Protein AF-A0A928SZ50-F1 (afdb_monomer_lite)

pLDDT: mean 70.71, std 27.89, range [22.31, 97.75]

Sequence (274 aa):
MLYQTVAEHWPAFLERAEEHGGLPRFVVKEFEEYLRCGRLEHGCLHLVCRECGYSELVAFSCKQRGFCPSCLGRRMADTAVHLEQSVLPRVPIRHWICSLPWGLRALLGYDRKLCAEVVSAFMAEVDRSLRWRAKRQLGLASVADAHTGGVAAVQRTDSALRLNVHLRRPGADEERARRSGAIHEPGDGPAQRARHAGRALSFHLRRPHPCAALPLRRSSRRAHARQSARRAGEDLARQEAAGRVHAGRSRSCPGRPEDQRRDDRRCASNSTQR

Foldseek 3Di:
DVLVVLVVCVVVVQVVQVVVVGDDPVVVLVSVLLNQAFDPVNHWDWDADPPPRDIDTTGHGSCDDQDNCVNVVVVVVVVVCCCVPPNDDPADKDKDKAFDDPVVLVVLLPDVVVVVVVVVVVVVVVLVVLLVVQCVVVVDPDSVQWDWDWDKDWDQADPVSPGGTMIMIIIHSDTPRPDPDDDDDDDDDDDDDDPPPDPDPPPPPPDPDPVVPDPPDPDDDPPVVVVVVVVVVVVVVVVVVVVVVPPDDDDDDDDDDDDDDDDDDDDDDDDDDD

Radius of gyration: 32.4 Å; chains: 1; bounding box: 47×57×112 Å

Secondary structure (DSSP, 8-state):
-HHHHHHHHHHHHHHHHHTTT---HHHHHHHHHHHHTT-GGG-EEEEE-TTT--EEEEEPP---SSS-HHHHHHHHHHHHHHIIIIIS-SS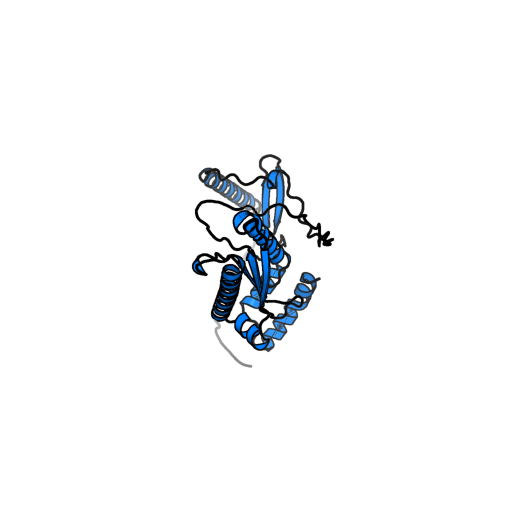-EEEEEEEPPHHHHHHHHH-HHHHHHHHHHHHHHHHHHHHHHHHHHHT-S-GGG-------EEEEE-TT--EEEEEEEEEE-S-----TT---PPP-------------------PPPGGGGS-------TTHHHHHHHHHHHHHHHHHHHHTTTS--PPP----------------------

Structure (mmCIF, N/CA/C/O backbone):
data_AF-A0A928SZ50-F1
#
_entry.id   AF-A0A928SZ50-F1
#
loop_
_atom_site.group_PDB
_atom_site.id
_atom_site.type_symbol
_atom_site.label_atom_id
_atom_site.label_alt_id
_atom_site.label_comp_id
_atom_site.label_asym_id
_atom_site.label_entity_id
_atom_site.label_seq_id
_atom_site.pdbx_PDB_ins_code
_atom_site.Cartn_x
_atom_site.Cartn_y
_atom_site.Cartn_z
_atom_site.occupancy
_atom_site.B_iso_or_equiv
_atom_site.auth_seq_id
_atom_site.auth_comp_id
_atom_site.auth_asym_id
_atom_site.auth_atom_id
_atom_site.pdbx_PDB_model_num
ATOM 1 N N . MET A 1 1 ? 20.054 -3.125 -6.418 1.00 81.50 1 MET A N 1
ATOM 2 C CA . MET A 1 1 ? 19.584 -4.523 -6.415 1.00 81.50 1 MET A CA 1
ATOM 3 C C . MET A 1 1 ? 18.223 -4.684 -7.091 1.00 81.50 1 MET A C 1
ATOM 5 O O . MET A 1 1 ? 18.249 -4.998 -8.264 1.00 81.50 1 MET A O 1
ATOM 9 N N . LEU A 1 2 ? 17.064 -4.387 -6.467 1.00 90.06 2 LEU A N 1
ATOM 10 C CA . LEU A 1 2 ? 15.742 -4.693 -7.072 1.00 90.06 2 LEU A CA 1
ATOM 11 C C . LEU A 1 2 ? 15.550 -4.147 -8.499 1.00 90.06 2 LEU A C 1
ATOM 13 O O . LEU A 1 2 ? 15.139 -4.893 -9.377 1.00 90.06 2 LEU A O 1
ATOM 17 N N . TYR A 1 3 ? 15.887 -2.875 -8.744 1.00 93.69 3 TYR A N 1
ATOM 18 C CA . TYR A 1 3 ? 15.737 -2.279 -10.078 1.00 93.69 3 TYR A CA 1
ATOM 19 C C . TYR A 1 3 ? 16.561 -3.020 -11.133 1.00 93.69 3 TYR A C 1
ATOM 21 O O . TYR A 1 3 ? 16.037 -3.330 -12.191 1.00 93.69 3 TYR A O 1
ATOM 29 N N . GLN A 1 4 ? 17.826 -3.325 -10.827 1.00 95.44 4 GLN A N 1
ATOM 30 C CA . GLN A 1 4 ? 18.732 -4.019 -11.747 1.00 95.44 4 GLN A CA 1
ATOM 31 C C . GLN A 1 4 ? 18.199 -5.414 -12.071 1.00 95.44 4 GLN A C 1
ATOM 33 O O . GLN A 1 4 ? 18.049 -5.739 -13.239 1.00 95.44 4 GLN A O 1
ATOM 38 N N . THR A 1 5 ? 17.802 -6.176 -11.047 1.00 95.25 5 THR A N 1
ATOM 39 C CA . THR A 1 5 ? 17.213 -7.512 -11.213 1.00 95.25 5 THR A CA 1
ATOM 40 C C . THR A 1 5 ? 15.970 -7.482 -12.100 1.00 95.25 5 THR A C 1
ATOM 42 O O . THR A 1 5 ? 15.820 -8.312 -12.990 1.00 95.25 5 THR A O 1
ATOM 45 N N . VAL A 1 6 ? 15.069 -6.520 -11.880 1.00 95.06 6 VAL A N 1
ATOM 46 C CA . VAL A 1 6 ? 13.862 -6.399 -12.706 1.00 95.06 6 VAL A CA 1
ATOM 47 C C . VAL A 1 6 ? 14.215 -5.954 -14.123 1.00 95.06 6 VAL A C 1
ATOM 49 O O . VAL A 1 6 ? 13.715 -6.542 -15.069 1.00 95.06 6 VAL A O 1
ATOM 52 N N . ALA A 1 7 ? 15.077 -4.952 -14.290 1.00 96.19 7 ALA A N 1
ATOM 53 C CA . ALA A 1 7 ? 15.457 -4.442 -15.606 1.00 96.19 7 ALA A CA 1
ATOM 54 C C . ALA A 1 7 ? 16.125 -5.518 -16.473 1.00 96.19 7 ALA A C 1
ATOM 56 O O . ALA A 1 7 ? 15.852 -5.592 -17.666 1.00 96.19 7 ALA A O 1
ATOM 57 N N . GLU A 1 8 ? 16.962 -6.354 -15.863 1.00 97.75 8 GLU A N 1
ATOM 58 C CA . GLU A 1 8 ? 17.683 -7.430 -16.537 1.00 97.75 8 GLU A CA 1
ATOM 59 C C . GLU A 1 8 ? 16.765 -8.597 -16.923 1.00 97.75 8 GLU A C 1
ATOM 61 O O . GLU A 1 8 ? 16.835 -9.095 -18.044 1.00 97.75 8 GLU A O 1
ATOM 66 N N . HIS A 1 9 ? 15.876 -9.029 -16.024 1.00 96.88 9 HIS A N 1
ATOM 67 C CA . HIS A 1 9 ? 15.111 -10.263 -16.230 1.00 96.88 9 HIS A CA 1
ATOM 68 C C . HIS A 1 9 ? 13.675 -10.058 -16.723 1.00 96.88 9 HIS A C 1
ATOM 70 O O . HIS A 1 9 ? 13.056 -11.025 -17.168 1.00 96.88 9 HIS A O 1
ATOM 76 N N . TRP A 1 10 ? 13.122 -8.842 -16.656 1.00 96.62 10 TRP A N 1
ATOM 77 C CA . TRP A 1 10 ? 11.732 -8.576 -17.043 1.00 96.62 10 TRP A CA 1
ATOM 78 C C . TRP A 1 10 ? 11.404 -8.958 -18.497 1.00 96.62 10 TRP A C 1
ATOM 80 O O . TRP A 1 10 ? 10.396 -9.640 -18.677 1.00 96.62 10 TRP A O 1
ATOM 90 N N . PRO A 1 11 ? 12.224 -8.627 -19.520 1.00 96.44 11 PRO A N 1
ATOM 91 C CA . PRO A 1 11 ? 11.909 -8.990 -20.905 1.00 96.44 11 PRO A CA 1
ATOM 92 C C . PRO A 1 11 ? 11.786 -10.507 -21.113 1.00 96.44 11 PRO A C 1
ATOM 94 O O . PRO A 1 11 ? 10.761 -10.983 -21.594 1.00 96.44 11 PRO A O 1
ATOM 97 N N . ALA A 1 12 ? 12.780 -11.275 -20.653 1.00 96.88 12 ALA A N 1
ATOM 98 C CA . ALA A 1 12 ? 12.784 -12.737 -20.767 1.00 96.88 12 ALA A CA 1
ATOM 99 C C . ALA A 1 12 ? 11.706 -13.407 -19.894 1.00 96.88 12 ALA A C 1
ATOM 101 O O . ALA A 1 12 ? 11.238 -14.509 -20.177 1.00 96.88 12 ALA A O 1
ATOM 102 N N . PHE A 1 13 ? 11.321 -12.779 -18.780 1.00 96.12 13 PHE A N 1
ATOM 103 C CA . PHE A 1 13 ? 10.190 -13.243 -17.982 1.00 96.12 13 PHE A CA 1
ATOM 104 C C . PHE A 1 13 ? 8.862 -13.045 -18.717 1.00 96.12 13 PHE A C 1
ATOM 106 O O . PHE A 1 13 ? 8.040 -13.956 -18.711 1.00 96.12 13 PHE A O 1
ATOM 113 N N . LEU A 1 14 ? 8.667 -11.887 -19.351 1.00 96.00 14 LEU A N 1
ATOM 114 C CA . LEU A 1 14 ? 7.447 -11.576 -20.088 1.00 96.00 14 LEU A CA 1
ATOM 115 C C . LEU A 1 14 ? 7.261 -12.515 -21.287 1.00 96.00 14 LEU A C 1
ATOM 117 O O . LEU A 1 14 ? 6.182 -13.073 -21.434 1.00 96.00 14 LEU A O 1
ATOM 121 N N . GLU A 1 15 ? 8.316 -12.760 -22.068 1.00 96.00 15 GLU A N 1
ATOM 122 C CA . GLU A 1 15 ? 8.292 -13.700 -23.200 1.00 96.00 15 GLU A CA 1
ATOM 123 C C . GLU A 1 15 ? 7.852 -15.108 -22.770 1.00 96.00 15 GLU A C 1
ATOM 125 O O . GLU A 1 15 ? 6.872 -15.640 -23.285 1.00 96.00 15 GLU A O 1
ATOM 130 N N . ARG A 1 16 ? 8.485 -15.666 -21.730 1.00 96.25 16 ARG A N 1
ATOM 131 C CA . ARG A 1 16 ? 8.088 -16.971 -21.173 1.00 96.25 16 ARG A CA 1
ATOM 132 C C . ARG A 1 16 ? 6.669 -16.979 -20.614 1.00 96.25 16 ARG A C 1
ATOM 134 O O . ARG A 1 16 ? 6.007 -18.012 -20.635 1.00 96.25 16 ARG A O 1
ATOM 141 N N . ALA A 1 17 ? 6.198 -15.866 -20.057 1.00 95.38 17 ALA A N 1
ATOM 142 C CA . ALA A 1 17 ? 4.835 -15.793 -19.548 1.00 95.38 17 ALA A CA 1
ATOM 143 C C . ALA A 1 17 ? 3.803 -15.796 -20.686 1.00 95.38 17 ALA A C 1
ATOM 145 O O . ALA A 1 17 ? 2.754 -16.418 -20.533 1.00 95.38 17 ALA A O 1
ATOM 146 N N . GLU A 1 18 ? 4.100 -15.166 -21.827 1.00 95.00 18 GLU A N 1
ATOM 147 C CA . GLU A 1 18 ? 3.239 -15.199 -23.019 1.00 95.00 18 GLU A CA 1
ATOM 148 C C . GLU A 1 18 ? 3.061 -16.624 -23.567 1.00 95.00 18 GLU A C 1
ATOM 150 O O . GLU A 1 18 ? 1.944 -17.004 -23.915 1.00 95.00 18 GLU A O 1
ATOM 155 N N . GLU A 1 19 ? 4.100 -17.467 -23.513 1.00 95.38 19 GLU A N 1
ATOM 156 C CA . GLU A 1 19 ? 3.999 -18.900 -23.857 1.00 95.38 19 GLU A CA 1
ATOM 157 C C . GLU A 1 19 ? 2.976 -19.662 -22.989 1.00 95.38 19 GLU A C 1
ATOM 159 O O . GLU A 1 19 ? 2.453 -20.697 -23.400 1.00 95.38 19 GLU A O 1
ATOM 164 N N . HIS A 1 20 ? 2.656 -19.141 -21.800 1.00 93.56 20 HIS A N 1
ATOM 165 C CA . HIS A 1 20 ? 1.764 -19.758 -20.814 1.00 93.56 20 HIS A CA 1
ATOM 166 C C . HIS A 1 20 ? 0.441 -18.990 -20.631 1.00 93.56 20 HIS A C 1
ATOM 168 O O . HIS A 1 20 ? -0.216 -19.119 -19.596 1.00 93.56 20 HIS A O 1
ATOM 174 N N . GLY A 1 21 ? 0.030 -18.198 -21.627 1.00 93.19 21 GLY A N 1
ATOM 175 C CA . GLY A 1 21 ? -1.236 -17.453 -21.604 1.00 93.19 21 GLY A CA 1
ATOM 176 C C . GLY A 1 21 ? -1.131 -16.014 -21.089 1.00 93.19 21 GLY A C 1
ATOM 177 O O . GLY A 1 21 ? -2.159 -15.371 -20.862 1.00 93.19 21 GLY A O 1
ATOM 178 N N . GLY A 1 22 ? 0.091 -15.503 -20.931 1.00 94.38 22 GLY A N 1
ATOM 179 C CA . GLY A 1 22 ? 0.380 -14.103 -20.641 1.00 94.38 22 GLY A CA 1
ATOM 180 C C . GLY A 1 22 ? 0.149 -13.694 -19.187 1.00 94.38 22 GLY A C 1
ATOM 181 O O . GLY A 1 22 ? -0.323 -14.449 -18.333 1.00 94.38 22 GLY A O 1
ATOM 182 N N . LEU A 1 23 ? 0.504 -12.444 -18.886 1.00 94.50 23 LEU A N 1
ATOM 183 C CA . LEU A 1 23 ? 0.283 -11.843 -17.571 1.00 94.50 23 LEU A CA 1
ATOM 184 C C . LEU A 1 23 ? -0.938 -10.920 -17.585 1.00 94.50 23 LEU A C 1
ATOM 186 O O . LEU A 1 23 ? -1.193 -10.224 -18.571 1.00 94.50 23 LEU A O 1
ATOM 190 N N . PRO A 1 24 ? -1.658 -10.792 -16.455 1.00 91.88 24 PRO A N 1
ATOM 191 C CA . PRO A 1 24 ? -2.675 -9.762 -16.330 1.00 91.88 24 PRO A CA 1
ATOM 192 C C . PRO A 1 24 ? -2.096 -8.374 -16.628 1.00 91.88 24 PRO A C 1
ATOM 194 O O . PRO A 1 24 ? -1.047 -7.998 -16.103 1.00 91.88 24 PRO A O 1
ATOM 197 N N . ARG A 1 25 ? -2.826 -7.559 -17.399 1.00 93.19 25 ARG A N 1
ATOM 198 C CA . ARG A 1 25 ? -2.375 -6.220 -17.836 1.00 93.19 25 ARG A CA 1
ATOM 199 C C . ARG A 1 25 ? -1.886 -5.319 -16.701 1.00 93.19 25 ARG A C 1
ATOM 201 O O . ARG A 1 25 ? -0.990 -4.505 -16.904 1.00 93.19 25 ARG A O 1
ATOM 208 N N . PHE A 1 26 ? -2.481 -5.431 -15.513 1.00 90.50 26 PHE A N 1
ATOM 209 C CA . PHE A 1 26 ? -2.068 -4.629 -14.360 1.00 90.50 26 PHE A CA 1
ATOM 210 C C . PHE A 1 26 ? -0.673 -5.017 -13.844 1.00 90.50 26 PHE A C 1
ATOM 212 O O . PHE A 1 26 ? 0.032 -4.148 -13.343 1.00 90.50 26 PHE A O 1
ATOM 219 N N . VAL A 1 27 ? -0.267 -6.285 -13.987 1.00 91.88 27 VAL A N 1
ATOM 220 C CA . VAL A 1 27 ? 1.072 -6.765 -13.617 1.00 91.88 27 VAL A CA 1
ATOM 221 C C . VAL A 1 27 ? 2.094 -6.186 -14.583 1.00 91.88 27 VAL A C 1
ATOM 223 O O . VAL A 1 27 ? 3.033 -5.534 -14.142 1.00 91.88 27 VAL A O 1
ATOM 226 N N . VAL A 1 28 ? 1.866 -6.332 -15.893 1.00 95.62 28 VAL A N 1
ATOM 227 C CA . VAL A 1 28 ? 2.746 -5.771 -16.934 1.00 95.62 28 VAL A CA 1
ATOM 228 C C . VAL A 1 28 ? 2.945 -4.270 -16.722 1.00 95.62 28 VAL A C 1
ATOM 230 O O . VAL A 1 28 ? 4.073 -3.790 -16.613 1.00 95.62 28 VAL A O 1
ATOM 233 N N . LYS A 1 29 ? 1.840 -3.539 -16.536 1.00 95.62 29 LYS A N 1
ATOM 234 C CA . LYS A 1 29 ? 1.864 -2.102 -16.262 1.00 95.62 29 LYS A CA 1
ATOM 235 C C . LYS A 1 29 ? 2.688 -1.747 -15.018 1.00 95.62 29 LYS A C 1
ATOM 237 O O . LYS A 1 29 ? 3.456 -0.791 -15.067 1.00 95.62 29 LYS A O 1
ATOM 242 N N . GLU A 1 30 ? 2.531 -2.479 -13.913 1.00 95.06 30 GLU A N 1
ATOM 243 C CA . GLU A 1 30 ? 3.267 -2.224 -12.665 1.00 95.06 30 GLU A CA 1
ATOM 244 C C . GLU A 1 30 ? 4.786 -2.323 -12.886 1.00 95.06 30 GLU A C 1
ATOM 246 O O . GLU A 1 30 ? 5.526 -1.434 -12.462 1.00 95.06 30 GLU A O 1
ATOM 251 N N . PHE A 1 31 ? 5.248 -3.360 -13.592 1.00 96.25 31 PHE A N 1
ATOM 252 C CA . PHE A 1 31 ? 6.666 -3.567 -13.895 1.00 96.25 31 PHE A CA 1
ATOM 253 C C . PHE A 1 31 ? 7.221 -2.498 -14.843 1.00 96.25 31 PHE A C 1
ATOM 255 O O . PHE A 1 31 ? 8.258 -1.895 -14.562 1.00 96.25 31 PHE A O 1
ATOM 262 N N . GLU A 1 32 ? 6.511 -2.191 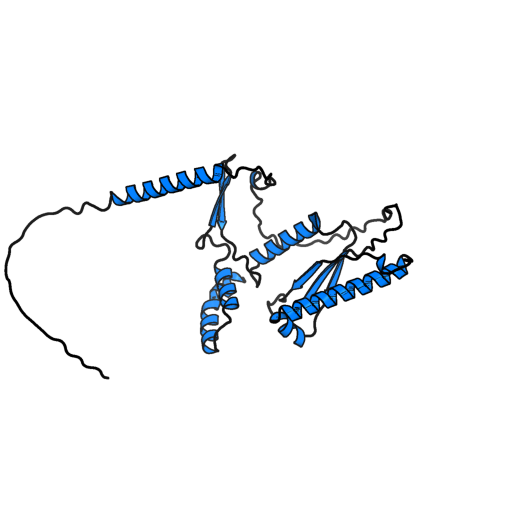-15.926 1.00 96.31 32 GLU A N 1
ATOM 263 C CA . GLU A 1 32 ? 6.936 -1.164 -16.880 1.00 96.31 32 GLU A CA 1
ATOM 264 C C . GLU A 1 32 ? 6.943 0.244 -16.273 1.00 96.31 32 GLU A C 1
ATOM 266 O O . GLU A 1 32 ? 7.821 1.060 -16.556 1.00 96.31 32 GLU A O 1
ATOM 271 N N . GLU A 1 33 ? 5.952 0.591 -15.451 1.00 97.25 33 GLU A N 1
ATOM 272 C CA . GLU A 1 33 ? 5.945 1.875 -14.745 1.00 97.25 33 GLU A CA 1
ATOM 273 C C . GLU A 1 33 ? 7.026 1.927 -13.660 1.00 97.25 33 GLU A C 1
ATOM 275 O O . GLU A 1 33 ? 7.643 2.978 -13.474 1.00 97.25 33 GLU A O 1
ATOM 280 N N . TYR A 1 34 ? 7.323 0.810 -12.988 1.00 96.75 34 TYR A N 1
ATOM 281 C CA . TYR A 1 34 ? 8.451 0.722 -12.064 1.00 96.75 34 TYR A CA 1
ATOM 282 C C . TYR A 1 34 ? 9.791 0.996 -12.757 1.00 96.75 34 TYR A C 1
ATOM 284 O O . TYR A 1 34 ? 10.563 1.814 -12.255 1.00 96.75 34 TYR A O 1
ATOM 292 N N . LEU A 1 35 ? 10.039 0.385 -13.920 1.00 96.75 35 LEU A N 1
ATOM 293 C CA . LEU A 1 35 ? 11.270 0.585 -14.695 1.00 96.75 35 LEU A CA 1
ATOM 294 C C . LEU A 1 35 ? 11.439 2.026 -15.198 1.00 96.75 35 LEU A C 1
ATOM 296 O O . LEU A 1 35 ? 12.560 2.490 -15.399 1.00 96.75 35 LEU A O 1
ATOM 300 N N . ARG A 1 36 ? 10.335 2.768 -15.331 1.00 96.69 36 ARG A N 1
ATOM 301 C CA . ARG A 1 36 ? 10.355 4.193 -15.689 1.00 96.69 36 ARG A CA 1
ATOM 302 C C . ARG A 1 36 ? 10.486 5.134 -14.489 1.00 96.69 36 ARG A C 1
ATOM 304 O O . ARG A 1 36 ? 10.786 6.317 -14.651 1.00 96.69 36 ARG A O 1
ATOM 311 N N . CYS A 1 37 ? 10.236 4.639 -13.279 1.00 96.81 37 CYS A N 1
ATOM 312 C CA . CYS A 1 37 ? 10.112 5.459 -12.081 1.00 96.81 37 CYS A CA 1
ATOM 313 C C . CYS A 1 37 ? 11.421 6.181 -11.738 1.00 96.81 37 CYS A C 1
ATOM 315 O O . CYS A 1 37 ? 12.443 5.549 -11.487 1.00 96.81 37 CYS A O 1
ATOM 317 N N . GLY A 1 38 ? 11.365 7.508 -11.612 1.00 94.69 38 GLY A N 1
ATOM 318 C CA . GLY A 1 38 ? 12.498 8.310 -11.151 1.00 94.69 38 GLY A CA 1
ATOM 319 C C . GLY A 1 38 ? 13.578 8.561 -12.205 1.00 94.69 38 GLY A C 1
ATOM 320 O O . GLY A 1 38 ? 14.642 9.061 -11.846 1.00 94.69 38 GLY A O 1
ATOM 321 N N . ARG A 1 39 ? 13.326 8.259 -13.486 1.00 95.00 39 ARG A N 1
ATOM 322 C CA . ARG A 1 39 ? 14.261 8.549 -14.584 1.00 95.00 39 ARG A CA 1
ATOM 323 C C . ARG A 1 39 ? 13.823 9.782 -15.369 1.00 95.00 39 ARG A C 1
ATOM 325 O O . ARG A 1 39 ? 12.672 9.879 -15.786 1.00 95.00 39 ARG A O 1
ATOM 332 N N . LEU A 1 40 ? 14.756 10.703 -15.603 1.00 96.12 40 LEU A N 1
ATOM 333 C CA . LEU A 1 40 ? 14.491 11.967 -16.303 1.00 96.12 40 LEU A CA 1
ATOM 334 C C . LEU A 1 40 ? 14.059 11.766 -17.764 1.00 96.12 40 LEU A C 1
ATOM 336 O O . LEU A 1 40 ? 13.235 12.527 -18.263 1.00 96.12 40 LEU A O 1
ATOM 340 N N . GLU A 1 41 ? 14.560 10.717 -18.423 1.00 96.31 41 GLU A N 1
ATOM 341 C CA . GLU A 1 41 ? 14.219 10.365 -19.813 1.00 96.31 41 GLU A CA 1
ATOM 342 C C . GLU A 1 41 ? 12.738 10.000 -20.016 1.00 96.31 41 GLU A C 1
ATOM 344 O O . GLU A 1 41 ? 12.237 10.047 -21.135 1.00 96.31 41 GLU A O 1
ATOM 349 N N . HIS A 1 42 ? 12.016 9.674 -18.938 1.00 95.38 42 HIS A N 1
ATOM 350 C CA . HIS A 1 42 ? 10.581 9.372 -18.972 1.00 95.38 42 HIS A CA 1
ATOM 351 C C . HIS A 1 42 ? 9.712 10.534 -18.473 1.00 95.38 42 HIS A C 1
ATOM 353 O O . HIS A 1 42 ? 8.524 10.358 -18.197 1.00 95.38 42 HIS A O 1
ATOM 359 N N . GLY A 1 43 ? 10.298 11.727 -18.367 1.00 95.50 43 GLY A N 1
ATOM 360 C CA . GLY A 1 43 ? 9.615 12.949 -17.973 1.00 95.50 43 GLY A CA 1
ATOM 361 C C . GLY A 1 43 ? 10.049 13.458 -16.603 1.00 95.50 43 GLY A C 1
ATOM 362 O O . GLY A 1 43 ? 10.328 12.710 -15.660 1.00 95.50 43 GLY A O 1
ATOM 363 N N . CYS A 1 44 ? 10.090 14.780 -16.495 1.00 96.50 44 CYS A N 1
ATOM 364 C CA . CYS A 1 44 ? 10.449 15.476 -15.276 1.00 96.50 44 CYS A CA 1
ATOM 365 C C . CYS A 1 44 ? 9.732 16.822 -15.181 1.00 96.50 44 CYS A C 1
ATOM 367 O O . CYS A 1 44 ? 9.174 17.333 -16.153 1.00 96.50 44 CYS A O 1
ATOM 369 N N . LEU A 1 45 ? 9.751 17.388 -13.981 1.00 96.50 45 LEU A N 1
ATOM 370 C CA . LEU A 1 45 ? 9.324 18.747 -13.707 1.00 96.50 45 LEU A CA 1
ATOM 371 C C . LEU A 1 45 ? 10.553 19.595 -13.384 1.00 96.50 45 LEU A C 1
ATOM 373 O O . LEU A 1 45 ? 11.333 19.231 -12.505 1.00 96.50 45 LEU A O 1
ATOM 377 N N . HIS A 1 46 ? 10.703 20.735 -14.056 1.00 95.62 46 HIS A N 1
ATOM 378 C CA . HIS A 1 46 ? 11.706 21.736 -13.698 1.00 95.62 46 HIS A CA 1
ATOM 379 C C . HIS A 1 46 ? 11.123 22.694 -12.666 1.00 95.62 46 HIS A C 1
ATOM 381 O O . HIS A 1 46 ? 10.233 23.494 -12.956 1.00 95.62 46 HIS A O 1
ATOM 387 N N . LEU A 1 47 ? 11.593 22.567 -11.432 1.00 94.94 47 LEU A N 1
ATOM 388 C CA . LEU A 1 47 ? 11.229 23.446 -10.336 1.00 94.94 47 LEU A CA 1
ATOM 389 C C . LEU A 1 47 ? 12.219 24.599 -10.295 1.00 94.94 47 LEU A C 1
ATOM 391 O O . LEU A 1 47 ? 13.417 24.361 -10.219 1.00 94.94 47 LEU A O 1
ATOM 395 N N . VAL A 1 48 ? 11.718 25.834 -10.318 1.00 94.50 48 VAL A N 1
ATOM 396 C CA . VAL A 1 48 ? 12.538 27.049 -10.232 1.00 94.50 48 VAL A CA 1
ATOM 397 C C . VAL A 1 48 ? 12.001 27.935 -9.113 1.00 94.50 48 VAL A C 1
ATOM 399 O O . VAL A 1 48 ? 10.828 28.320 -9.114 1.00 94.50 48 VAL A O 1
ATOM 402 N N . CYS A 1 49 ? 12.861 28.274 -8.157 1.00 93.50 49 CYS A N 1
ATOM 403 C CA . CYS A 1 49 ? 12.580 29.272 -7.139 1.00 93.50 49 CYS A CA 1
ATOM 404 C C . CYS A 1 49 ? 12.706 30.670 -7.751 1.00 93.50 49 CYS A C 1
ATOM 406 O O . CYS A 1 49 ? 13.767 31.044 -8.245 1.00 93.50 49 CYS A O 1
ATOM 408 N N . ARG A 1 50 ? 11.635 31.466 -7.690 1.00 93.62 50 ARG A N 1
ATOM 409 C CA . ARG A 1 50 ? 11.627 32.832 -8.243 1.00 93.62 50 ARG A CA 1
ATOM 410 C C . ARG A 1 50 ? 12.380 33.850 -7.387 1.00 93.62 50 ARG A C 1
ATOM 412 O O . ARG A 1 50 ? 12.660 34.934 -7.874 1.00 93.62 50 ARG A O 1
ATOM 419 N N . GLU A 1 51 ? 12.677 33.514 -6.135 1.00 93.56 51 GLU A N 1
ATOM 420 C CA . GLU A 1 51 ? 13.333 34.423 -5.188 1.00 93.56 51 GLU A CA 1
ATOM 421 C C . GLU A 1 51 ? 14.858 34.286 -5.232 1.00 93.56 51 GLU A C 1
ATOM 423 O O . GLU A 1 51 ? 15.556 35.289 -5.297 1.00 93.56 51 GLU A O 1
ATOM 428 N N . CYS A 1 52 ? 15.385 33.056 -5.242 1.00 92.94 52 CYS A N 1
ATOM 429 C CA . CYS A 1 52 ? 16.833 32.804 -5.234 1.00 92.94 52 CYS A CA 1
ATOM 430 C C . CYS A 1 52 ? 17.381 32.202 -6.538 1.00 92.94 52 CYS A C 1
ATOM 432 O O . CYS A 1 52 ? 18.571 31.913 -6.620 1.00 92.94 52 CYS A O 1
ATOM 434 N N . GLY A 1 53 ? 16.530 31.934 -7.533 1.00 91.75 53 GLY A N 1
ATOM 435 C CA . GLY A 1 53 ? 16.936 31.331 -8.807 1.00 91.75 53 GLY A CA 1
ATOM 436 C C . GLY A 1 53 ? 17.311 29.844 -8.742 1.00 91.75 53 GLY A C 1
ATOM 437 O O . GLY A 1 53 ? 17.592 29.254 -9.783 1.00 91.75 53 GLY A O 1
ATOM 438 N N . TYR A 1 54 ? 17.295 29.211 -7.559 1.00 93.62 54 TYR A N 1
ATOM 439 C CA . TYR A 1 54 ? 17.561 27.775 -7.418 1.00 93.62 54 TYR A CA 1
ATOM 440 C C . TYR A 1 54 ? 16.640 26.963 -8.326 1.00 93.62 54 TYR A C 1
ATOM 442 O O . TYR A 1 54 ? 15.429 27.202 -8.344 1.00 93.62 54 TYR A O 1
ATOM 450 N N . SER A 1 55 ? 17.196 25.978 -9.032 1.00 94.12 55 SER A N 1
ATOM 451 C CA . SER A 1 55 ? 16.390 25.078 -9.842 1.00 94.12 55 SER A CA 1
ATOM 452 C C . SER A 1 55 ? 16.789 23.615 -9.718 1.00 94.12 55 SER A C 1
ATOM 454 O O . SER A 1 55 ? 17.953 23.288 -9.495 1.00 94.12 55 SER A O 1
ATOM 456 N N . GLU A 1 56 ? 15.800 22.736 -9.849 1.00 94.44 56 GLU A N 1
ATOM 457 C CA . GLU A 1 56 ? 15.974 21.289 -9.773 1.00 94.44 56 GLU A CA 1
ATOM 458 C C . GLU A 1 56 ? 15.044 20.588 -10.766 1.00 94.44 56 GLU A C 1
ATOM 460 O O . GLU A 1 56 ? 13.889 20.981 -10.952 1.00 94.44 56 GLU A O 1
ATOM 465 N N . LEU A 1 57 ? 15.551 19.534 -11.406 1.00 95.88 57 LEU A N 1
ATOM 466 C CA . LEU A 1 57 ? 14.740 18.613 -12.192 1.00 95.88 57 LEU A CA 1
ATOM 467 C C . LEU A 1 57 ? 14.271 17.470 -11.297 1.00 95.88 57 LEU A C 1
ATOM 469 O O . LEU A 1 57 ? 15.078 16.735 -10.730 1.00 95.88 57 LEU A O 1
ATOM 473 N N . VAL A 1 58 ? 12.958 17.293 -11.209 1.00 94.88 58 VAL A N 1
ATOM 474 C CA . VAL A 1 58 ? 12.334 16.213 -10.446 1.00 94.88 58 VAL A CA 1
ATOM 475 C C . VAL A 1 58 ? 11.708 15.226 -11.418 1.00 94.88 58 VAL A C 1
ATOM 477 O O . VAL A 1 58 ? 10.722 15.541 -12.084 1.00 94.88 58 VAL A O 1
ATOM 480 N N . ALA A 1 59 ? 12.278 14.026 -11.507 1.00 96.62 59 ALA A N 1
ATOM 481 C CA . ALA A 1 59 ? 11.733 12.952 -12.331 1.00 96.62 59 ALA A CA 1
ATOM 482 C C . ALA A 1 59 ? 10.338 12.520 -11.855 1.00 96.62 59 ALA A C 1
ATOM 484 O O . ALA A 1 59 ? 10.016 12.570 -10.662 1.00 96.62 59 ALA A O 1
ATOM 485 N N . PHE A 1 60 ? 9.508 12.046 -12.784 1.00 95.69 60 PHE A N 1
ATOM 486 C CA . PHE A 1 60 ? 8.201 11.508 -12.429 1.00 95.69 60 PHE A CA 1
ATOM 487 C C . PHE A 1 60 ? 8.304 10.180 -11.674 1.00 95.69 60 PHE A C 1
ATOM 489 O O . PHE A 1 60 ? 9.181 9.347 -11.902 1.00 95.69 60 PHE A O 1
ATOM 496 N N . SER A 1 61 ? 7.368 9.983 -10.748 1.00 95.44 61 SER A N 1
ATOM 497 C CA . SER A 1 61 ? 7.225 8.755 -9.978 1.00 95.44 61 SER A CA 1
ATOM 498 C C . SER A 1 61 ? 6.116 7.885 -10.565 1.00 95.44 61 SER A C 1
ATOM 500 O O . SER A 1 61 ? 5.099 8.399 -11.031 1.00 95.44 61 SER A O 1
ATOM 502 N N . CYS A 1 62 ? 6.279 6.560 -10.508 1.00 95.69 62 CYS A N 1
ATOM 503 C CA . CYS A 1 62 ? 5.265 5.630 -11.016 1.00 95.69 62 CYS A CA 1
ATOM 504 C C . CYS A 1 62 ? 3.957 5.675 -10.214 1.00 95.69 62 CYS A C 1
ATOM 506 O O . CYS A 1 62 ? 2.907 5.285 -10.715 1.00 95.69 62 CYS A O 1
ATOM 508 N N . LYS A 1 63 ? 4.012 6.135 -8.951 1.00 93.00 63 LYS A N 1
ATOM 509 C CA . LYS A 1 63 ? 2.885 6.229 -7.997 1.00 93.00 63 LYS A CA 1
ATOM 510 C C . LYS A 1 63 ? 2.157 4.907 -7.724 1.00 93.00 63 LYS A C 1
ATOM 512 O O . LYS A 1 63 ? 1.151 4.909 -7.001 1.00 93.00 63 LYS A O 1
ATOM 517 N N . GLN A 1 64 ? 2.690 3.804 -8.242 1.00 92.44 64 GLN A N 1
ATOM 518 C CA . GLN A 1 64 ? 2.146 2.473 -8.072 1.00 92.44 64 GLN A CA 1
ATOM 519 C C . GLN A 1 64 ? 2.270 1.985 -6.628 1.00 92.44 64 GLN A C 1
ATOM 521 O O . GLN A 1 64 ? 2.885 2.631 -5.770 1.00 92.44 64 GLN A O 1
ATOM 526 N N . ARG A 1 65 ? 1.598 0.869 -6.338 1.00 88.50 65 ARG A N 1
ATOM 527 C CA . ARG A 1 65 ? 1.436 0.337 -4.979 1.00 88.50 65 ARG A CA 1
ATOM 528 C C . ARG A 1 65 ? 1.901 -1.113 -4.834 1.00 88.50 65 ARG A C 1
ATOM 530 O O . ARG A 1 65 ? 1.679 -1.679 -3.768 1.00 88.50 65 ARG A O 1
ATOM 537 N N . GLY A 1 66 ? 2.510 -1.704 -5.860 1.00 87.12 66 GLY A N 1
ATOM 538 C CA . GLY A 1 66 ? 3.003 -3.075 -5.821 1.00 87.12 66 GLY A CA 1
ATOM 539 C C . GLY A 1 66 ? 4.293 -3.183 -5.023 1.00 87.12 66 GLY A C 1
ATOM 540 O O . GLY A 1 66 ? 4.280 -3.646 -3.885 1.00 87.12 66 GLY A O 1
ATOM 541 N N . PHE A 1 67 ? 5.411 -2.754 -5.609 1.00 90.31 67 PHE A N 1
ATOM 542 C CA . PHE A 1 67 ? 6.734 -3.032 -5.029 1.00 90.31 67 PHE A CA 1
ATOM 543 C C . PHE A 1 67 ? 7.771 -1.918 -5.204 1.00 90.31 67 PHE A C 1
ATOM 545 O O . PHE A 1 67 ? 8.885 -2.057 -4.707 1.00 90.31 67 PHE A O 1
ATOM 552 N N . CYS A 1 68 ? 7.438 -0.801 -5.867 1.00 93.62 68 CYS A N 1
ATOM 553 C CA . CYS A 1 68 ? 8.370 0.316 -6.050 1.00 93.62 68 CYS A CA 1
ATOM 554 C C . CYS A 1 68 ? 8.804 0.914 -4.691 1.00 93.62 68 CYS A C 1
ATOM 556 O O . CYS A 1 68 ? 7.994 1.605 -4.059 1.00 93.62 68 CYS A O 1
ATOM 558 N N . PRO A 1 69 ? 10.069 0.750 -4.246 1.00 91.06 69 PRO A N 1
ATOM 559 C CA . PRO A 1 69 ? 10.476 1.162 -2.900 1.00 91.06 69 PRO A CA 1
ATOM 560 C C . PRO A 1 69 ? 10.395 2.676 -2.690 1.00 91.06 69 PRO A C 1
ATOM 562 O O . PRO A 1 69 ? 9.974 3.126 -1.630 1.00 91.06 69 PRO A O 1
ATOM 565 N N . SER A 1 70 ? 10.720 3.470 -3.715 1.00 91.94 70 SER A N 1
ATOM 566 C CA . SER A 1 70 ? 10.654 4.934 -3.647 1.00 91.94 70 SER A CA 1
ATOM 567 C C . SER A 1 70 ? 9.217 5.438 -3.490 1.00 91.94 70 SER A C 1
ATOM 569 O O . SER A 1 70 ? 8.945 6.291 -2.647 1.00 91.94 70 SER A O 1
ATOM 571 N N . CYS A 1 71 ? 8.273 4.896 -4.268 1.00 94.62 71 CYS A N 1
ATOM 572 C CA . CYS A 1 71 ? 6.871 5.318 -4.208 1.00 94.62 71 CYS A CA 1
ATOM 573 C C . CYS A 1 71 ? 6.169 4.807 -2.949 1.0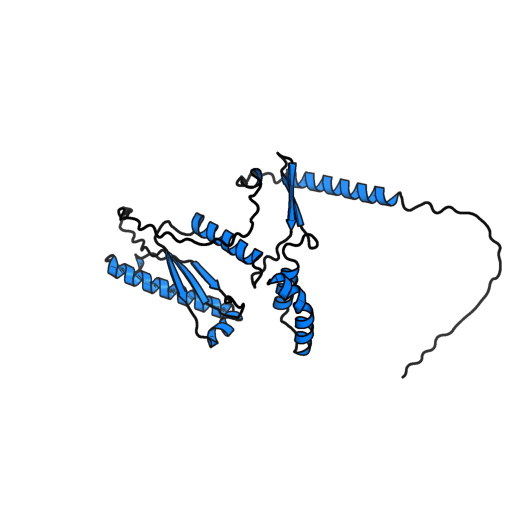0 94.62 71 CYS A C 1
ATOM 575 O O . CYS A 1 71 ? 5.435 5.562 -2.308 1.00 94.62 71 CYS A O 1
ATOM 577 N N . LEU A 1 72 ? 6.401 3.545 -2.577 1.00 91.19 72 LEU A N 1
ATOM 578 C CA . LEU A 1 72 ? 5.859 2.967 -1.351 1.00 91.19 72 LEU A CA 1
ATOM 579 C C . LEU A 1 72 ? 6.437 3.655 -0.117 1.00 91.19 72 LEU A C 1
ATOM 581 O O . LEU A 1 72 ? 5.673 4.060 0.754 1.00 91.19 72 LEU A O 1
ATOM 585 N N . GLY A 1 73 ? 7.754 3.871 -0.080 1.00 92.00 73 GLY A N 1
ATOM 586 C CA . GLY A 1 73 ? 8.432 4.583 1.000 1.00 92.00 73 GLY A CA 1
ATOM 587 C C . GLY A 1 73 ? 7.919 6.012 1.153 1.00 92.00 73 GLY A C 1
ATOM 588 O O . GLY A 1 73 ? 7.562 6.418 2.258 1.00 92.00 73 GLY A O 1
ATOM 589 N N . ARG A 1 74 ? 7.769 6.753 0.045 1.00 93.25 74 ARG A N 1
ATOM 590 C CA . ARG A 1 74 ? 7.187 8.100 0.080 1.00 93.25 74 ARG A CA 1
ATOM 591 C C . ARG A 1 74 ? 5.752 8.089 0.601 1.00 93.25 74 ARG A C 1
ATOM 593 O O . ARG A 1 74 ? 5.423 8.873 1.483 1.00 93.25 74 ARG A O 1
ATOM 600 N N . ARG A 1 75 ? 4.913 7.172 0.108 1.00 92.62 75 ARG A N 1
ATOM 601 C CA . ARG A 1 75 ? 3.525 7.024 0.566 1.00 92.62 75 ARG A CA 1
ATOM 602 C C . ARG A 1 75 ? 3.457 6.682 2.053 1.00 92.62 75 ARG A C 1
ATOM 604 O O . ARG A 1 75 ? 2.610 7.234 2.748 1.00 92.62 75 ARG A O 1
ATOM 611 N N . MET A 1 76 ? 4.318 5.788 2.535 1.00 91.69 76 MET A N 1
ATOM 612 C CA . MET A 1 76 ? 4.403 5.430 3.952 1.00 91.69 76 MET A CA 1
ATOM 613 C C . MET A 1 76 ? 4.792 6.636 4.804 1.00 91.69 76 MET A C 1
ATOM 615 O O . MET A 1 76 ? 4.115 6.900 5.791 1.00 91.69 76 MET A O 1
ATOM 619 N N . ALA A 1 77 ? 5.820 7.386 4.400 1.00 94.38 77 ALA A N 1
ATOM 620 C CA . ALA A 1 77 ? 6.267 8.581 5.109 1.00 94.38 77 ALA A CA 1
ATOM 621 C C . ALA A 1 77 ? 5.177 9.665 5.151 1.00 94.38 77 ALA A C 1
ATOM 623 O O . ALA A 1 77 ? 4.830 10.138 6.229 1.00 94.38 77 ALA A O 1
ATOM 624 N N . ASP A 1 78 ? 4.574 9.994 4.004 1.00 93.50 78 ASP A N 1
ATOM 625 C CA . ASP A 1 78 ? 3.501 10.994 3.926 1.00 93.50 78 ASP A CA 1
ATOM 626 C C . ASP A 1 78 ? 2.275 10.567 4.758 1.00 93.50 78 ASP A C 1
ATOM 628 O O . ASP A 1 78 ? 1.670 11.383 5.452 1.00 93.50 78 ASP A O 1
ATOM 632 N N . THR A 1 79 ? 1.929 9.273 4.736 1.00 91.88 79 THR A N 1
ATOM 633 C CA . THR A 1 79 ? 0.829 8.733 5.553 1.00 91.88 79 THR A CA 1
ATOM 634 C C . THR A 1 79 ? 1.161 8.809 7.040 1.00 91.88 79 THR A C 1
ATOM 636 O O . THR A 1 79 ? 0.303 9.201 7.819 1.00 91.88 79 THR A O 1
ATOM 639 N N . ALA A 1 80 ? 2.386 8.467 7.446 1.00 91.00 80 ALA A N 1
ATOM 640 C CA . ALA A 1 80 ? 2.801 8.521 8.845 1.00 91.00 80 ALA A CA 1
ATOM 641 C C . ALA A 1 80 ? 2.720 9.949 9.402 1.00 91.00 80 ALA A C 1
ATOM 643 O O . ALA A 1 80 ? 2.122 10.147 10.456 1.00 91.00 80 ALA A O 1
ATOM 644 N N . VAL A 1 81 ? 3.224 10.935 8.653 1.00 94.50 81 VAL A N 1
ATOM 645 C CA . VAL A 1 81 ? 3.140 12.356 9.025 1.00 94.50 81 VAL A CA 1
ATOM 646 C C . VAL A 1 81 ? 1.685 12.801 9.155 1.00 94.50 81 VAL A C 1
ATOM 648 O O . VAL A 1 81 ? 1.315 13.414 10.151 1.00 94.50 81 VAL A O 1
ATOM 651 N N . HIS A 1 82 ? 0.828 12.461 8.187 1.00 93.50 82 HIS A N 1
ATOM 652 C CA . HIS A 1 82 ? -0.590 12.811 8.266 1.00 93.50 82 HIS A CA 1
ATOM 653 C C . HIS A 1 82 ? -1.285 12.161 9.470 1.00 93.50 82 HIS A C 1
ATOM 655 O O . HIS A 1 82 ? -2.066 12.816 10.162 1.00 93.50 82 HIS A O 1
ATOM 661 N N . LEU A 1 83 ? -0.990 10.886 9.734 1.00 91.25 83 LEU A N 1
ATOM 662 C CA . LEU A 1 83 ? -1.550 10.175 10.874 1.00 91.25 83 LEU A CA 1
ATOM 663 C C . LEU A 1 83 ? -1.130 10.828 12.192 1.00 91.25 83 LEU A C 1
ATOM 665 O O . LEU A 1 83 ? -1.994 11.104 13.013 1.00 91.25 83 LEU A O 1
ATOM 669 N N . GLU A 1 84 ? 0.154 11.128 12.369 1.00 89.75 84 GLU A N 1
ATOM 670 C CA . GLU A 1 84 ? 0.686 11.782 13.569 1.00 89.75 84 GLU A CA 1
ATOM 671 C C . GLU A 1 84 ? 0.121 13.195 13.772 1.00 89.75 84 GLU A C 1
ATOM 673 O O . GLU A 1 84 ? -0.268 13.561 14.877 1.00 89.75 84 GLU A O 1
ATOM 678 N N . GLN A 1 85 ? 0.075 14.002 12.711 1.00 93.12 85 GLN A N 1
ATOM 679 C CA . GLN A 1 85 ? -0.230 15.429 12.826 1.00 93.12 85 GLN A CA 1
ATOM 680 C C . GLN A 1 85 ? -1.724 15.748 12.791 1.00 93.12 85 GLN A C 1
ATOM 682 O O . GLN A 1 85 ? -2.119 16.843 13.190 1.00 93.12 85 GLN A O 1
ATOM 687 N N . SER A 1 86 ? -2.555 14.863 12.236 1.00 92.62 86 SER A N 1
ATOM 688 C CA . SER A 1 86 ? -3.944 15.208 11.902 1.00 92.62 86 SER A CA 1
ATOM 689 C C . SER A 1 86 ? -4.986 14.162 12.278 1.00 92.62 86 SER A C 1
ATOM 691 O O . SER A 1 86 ? -6.168 14.495 12.269 1.00 92.62 86 SER A O 1
ATOM 693 N N . VAL A 1 87 ? -4.600 12.917 12.574 1.00 90.00 87 VAL A N 1
ATOM 694 C CA . VAL A 1 87 ? -5.569 11.825 12.790 1.00 90.00 87 VAL A CA 1
ATOM 695 C C . VAL A 1 87 ? -5.457 11.225 14.186 1.00 90.00 87 VAL A C 1
ATOM 697 O O . VAL A 1 87 ? -6.470 11.013 14.849 1.00 90.00 87 VAL A O 1
ATOM 700 N N . LEU A 1 88 ? -4.240 10.919 14.627 1.00 87.31 88 LEU A N 1
ATOM 701 C CA . LEU A 1 88 ? -3.987 10.217 15.874 1.00 87.31 88 LEU A CA 1
ATOM 702 C C . LEU A 1 88 ? -3.927 11.218 17.038 1.00 87.31 88 LEU A C 1
ATOM 704 O O . LEU A 1 88 ? -3.160 12.180 16.979 1.00 87.31 88 LEU A O 1
ATOM 708 N N . PRO A 1 89 ? -4.716 11.015 18.105 1.00 86.06 89 PRO A N 1
ATOM 709 C CA . PRO A 1 89 ? -4.601 11.825 19.309 1.00 86.06 89 PRO A CA 1
ATOM 710 C C . PRO A 1 89 ? -3.305 11.504 20.070 1.00 86.06 89 PRO A C 1
ATOM 712 O O . PRO A 1 89 ? -2.730 10.426 19.917 1.00 86.06 89 PRO A O 1
ATOM 715 N N . ARG A 1 90 ? -2.865 12.431 20.931 1.00 86.31 90 ARG A N 1
ATOM 716 C CA . ARG A 1 90 ? -1.725 12.233 21.843 1.00 86.31 90 ARG A CA 1
ATOM 717 C C . ARG A 1 90 ? -2.124 11.347 23.025 1.00 86.31 90 ARG A C 1
ATOM 719 O O . ARG A 1 90 ? -2.305 11.830 24.132 1.00 86.31 90 ARG A O 1
ATOM 726 N N . VAL A 1 91 ? -2.299 10.063 22.754 1.00 82.62 91 VAL A N 1
ATOM 727 C CA . VAL A 1 91 ? -2.614 9.014 23.734 1.00 82.62 91 VAL A CA 1
ATOM 728 C C . VAL A 1 91 ? -1.791 7.769 23.400 1.00 82.62 91 VAL A C 1
ATOM 730 O O . VAL A 1 91 ? -1.331 7.647 22.258 1.00 82.62 91 VAL A O 1
ATOM 733 N N . PRO A 1 92 ? -1.596 6.826 24.336 1.00 82.31 92 PRO A N 1
ATOM 734 C CA . PRO A 1 92 ? -0.971 5.547 24.025 1.00 82.31 92 PRO A CA 1
ATOM 735 C C . PRO A 1 92 ? -1.657 4.857 22.836 1.00 82.31 92 PRO A C 1
ATOM 737 O O . PRO A 1 92 ? -2.884 4.819 22.745 1.00 82.31 92 PRO A O 1
ATOM 740 N N . ILE A 1 93 ? -0.869 4.315 21.904 1.00 84.31 93 ILE A N 1
ATOM 741 C CA . ILE A 1 93 ? -1.363 3.638 20.697 1.00 84.31 93 ILE A CA 1
ATOM 742 C C . ILE A 1 93 ? -0.940 2.176 20.744 1.00 84.31 93 ILE A C 1
ATOM 744 O O . ILE A 1 93 ? 0.241 1.864 20.895 1.00 84.31 93 ILE A O 1
ATOM 748 N N . ARG A 1 94 ? -1.898 1.274 20.534 1.00 85.88 94 ARG A N 1
ATOM 749 C CA . ARG A 1 94 ? -1.652 -0.157 20.391 1.00 85.88 94 ARG A CA 1
ATOM 750 C C . ARG A 1 94 ? -1.657 -0.566 18.928 1.00 85.88 94 ARG A C 1
ATOM 752 O O . ARG A 1 94 ? -2.520 -0.175 18.140 1.00 85.88 94 ARG A O 1
ATOM 759 N N . HIS A 1 95 ? -0.688 -1.403 18.583 1.00 87.88 95 HIS A N 1
ATOM 760 C CA . HIS A 1 95 ? -0.578 -2.014 17.270 1.00 87.88 95 HIS A CA 1
ATOM 761 C C . HIS A 1 95 ? -1.121 -3.445 17.311 1.00 87.88 95 HIS A C 1
ATOM 763 O O . HIS A 1 95 ? -0.650 -4.273 18.087 1.00 87.88 95 HIS A O 1
ATOM 769 N N . TRP A 1 96 ? -2.099 -3.731 16.453 1.00 91.12 96 TRP A N 1
ATOM 770 C CA . TRP A 1 96 ? -2.663 -5.063 16.251 1.00 91.12 96 TRP A CA 1
ATOM 771 C C . TRP A 1 96 ? -2.296 -5.593 14.870 1.00 91.12 96 TRP A C 1
ATOM 773 O O . TRP A 1 96 ? -2.379 -4.859 13.882 1.00 91.12 96 TRP A O 1
ATOM 783 N N . ILE A 1 97 ? -1.940 -6.874 14.798 1.00 90.88 97 ILE A N 1
ATOM 784 C CA . ILE A 1 97 ? -1.665 -7.575 13.543 1.00 90.88 97 ILE A CA 1
ATOM 785 C C . ILE A 1 97 ? -2.622 -8.762 13.443 1.00 90.88 97 ILE A C 1
ATOM 787 O O . ILE A 1 97 ? -2.642 -9.619 14.323 1.00 90.88 97 ILE A O 1
ATOM 791 N N . CYS A 1 98 ? -3.402 -8.816 12.365 1.00 91.00 98 CYS A N 1
ATOM 792 C CA . CYS A 1 98 ? -4.221 -9.972 12.017 1.00 91.00 98 CYS A CA 1
ATOM 793 C C . CYS A 1 98 ? -3.519 -10.766 10.913 1.00 91.00 98 CYS A C 1
ATOM 795 O O . CYS A 1 98 ? -3.487 -10.348 9.749 1.00 91.00 98 CYS A O 1
ATOM 797 N N . SER A 1 99 ? -2.946 -11.903 11.302 1.00 88.19 99 SER A N 1
ATOM 798 C CA . SER A 1 99 ? -2.374 -12.885 10.384 1.00 88.19 99 SER A CA 1
ATOM 799 C C . SER A 1 99 ? -3.457 -13.865 9.952 1.00 88.19 99 SER A C 1
ATOM 801 O O . SER A 1 99 ? -4.063 -14.536 10.782 1.00 88.19 99 SER A O 1
ATOM 803 N N . LEU A 1 100 ? -3.691 -13.954 8.646 1.00 88.75 100 LEU A N 1
ATOM 804 C CA . LEU A 1 100 ? -4.774 -14.756 8.081 1.00 88.75 100 LEU A CA 1
ATOM 805 C C . LEU A 1 100 ? -4.283 -16.173 7.727 1.00 88.75 100 LEU A C 1
ATOM 807 O O . LEU A 1 100 ? -3.100 -16.332 7.381 1.00 88.75 100 LEU A O 1
ATOM 811 N N . PRO A 1 101 ? -5.162 -17.196 7.764 1.00 89.56 101 PRO A N 1
ATOM 812 C CA . PRO A 1 101 ? -4.847 -18.537 7.275 1.00 89.56 101 PRO A CA 1
ATOM 813 C C . PRO A 1 101 ? -4.353 -18.507 5.826 1.00 89.56 101 PRO A C 1
ATOM 815 O O . PRO A 1 101 ? -4.821 -17.693 5.030 1.00 89.56 101 PRO A O 1
ATOM 818 N N . TRP A 1 102 ? -3.427 -19.403 5.471 1.00 87.56 102 TRP A N 1
ATOM 819 C CA . TRP A 1 102 ? -2.759 -19.388 4.162 1.00 87.56 102 TRP A CA 1
ATOM 820 C C . TRP A 1 102 ? -3.741 -19.367 2.981 1.00 87.56 102 TRP A C 1
ATOM 822 O O . TRP A 1 102 ? -3.640 -18.489 2.125 1.00 87.56 102 TRP A O 1
ATOM 832 N N . GLY A 1 103 ? -4.739 -20.259 2.981 1.00 88.88 103 GLY A N 1
ATOM 833 C CA . GLY A 1 103 ? -5.729 -20.353 1.899 1.00 88.88 103 GLY A CA 1
ATOM 834 C C . GLY A 1 103 ? -6.560 -19.080 1.701 1.00 88.88 103 GLY A C 1
ATOM 835 O O . GLY A 1 103 ? -6.944 -18.757 0.580 1.00 88.88 103 GLY A O 1
ATOM 836 N N . LEU A 1 104 ? -6.770 -18.297 2.763 1.00 90.31 104 LEU A N 1
ATOM 837 C CA . LEU A 1 104 ? -7.557 -17.068 2.694 1.00 90.31 104 LEU A CA 1
ATOM 838 C C . LEU A 1 104 ? -6.769 -15.905 2.066 1.00 90.31 104 LEU A C 1
ATOM 840 O O . LEU A 1 104 ? -7.358 -15.000 1.480 1.00 90.31 104 LEU A O 1
ATOM 844 N N . ARG A 1 105 ? -5.431 -15.923 2.132 1.00 91.06 105 ARG A N 1
ATOM 845 C CA . ARG A 1 105 ? -4.582 -14.826 1.626 1.00 91.06 105 ARG A CA 1
ATOM 846 C C . ARG A 1 105 ? -4.708 -14.639 0.117 1.00 91.06 105 ARG A C 1
ATOM 848 O O . ARG A 1 105 ? -4.707 -13.500 -0.343 1.00 91.06 105 ARG A O 1
ATOM 855 N N . ALA A 1 106 ? -4.832 -15.735 -0.633 1.00 89.75 106 ALA A N 1
ATOM 856 C CA . ALA A 1 106 ? -5.035 -15.689 -2.078 1.00 89.75 106 ALA A CA 1
ATOM 857 C C . ALA A 1 106 ? -6.374 -15.028 -2.425 1.00 89.75 106 ALA A C 1
ATOM 859 O O . ALA A 1 106 ? -6.403 -14.064 -3.188 1.00 89.75 106 ALA A O 1
ATOM 860 N N . LEU A 1 107 ? -7.457 -15.476 -1.782 1.00 92.31 107 LEU A N 1
ATOM 861 C CA . LEU A 1 107 ? -8.799 -14.927 -1.981 1.00 92.31 107 LEU A CA 1
ATOM 862 C C . LEU A 1 107 ? -8.838 -13.426 -1.678 1.00 92.31 107 LEU A C 1
ATOM 864 O O . LEU A 1 107 ? -9.257 -12.639 -2.519 1.00 92.31 107 LEU A O 1
ATOM 868 N N . LEU A 1 108 ? -8.303 -13.002 -0.532 1.00 93.31 108 LEU A N 1
ATOM 869 C CA . LEU A 1 108 ? -8.265 -11.586 -0.142 1.00 93.31 108 LEU A CA 1
ATOM 870 C C . LEU A 1 108 ? -7.317 -10.742 -1.010 1.00 93.31 108 LEU A C 1
ATOM 872 O O . LEU A 1 108 ? -7.457 -9.519 -1.097 1.00 93.31 108 LEU A O 1
ATOM 876 N N . GLY A 1 109 ? -6.334 -11.379 -1.648 1.00 89.69 109 GLY A N 1
ATOM 877 C CA . GLY A 1 109 ? -5.430 -10.737 -2.592 1.00 89.69 109 GLY A CA 1
ATOM 878 C C . GLY A 1 109 ? -6.151 -10.273 -3.854 1.00 89.69 109 GLY A C 1
ATOM 879 O O . GLY A 1 109 ? -5.884 -9.173 -4.338 1.00 89.69 109 GLY A O 1
ATOM 880 N N . TYR A 1 110 ? -7.099 -11.061 -4.355 1.00 88.56 110 TYR A N 1
ATOM 881 C CA . TYR A 1 110 ? -7.770 -10.789 -5.629 1.00 88.56 110 TYR A CA 1
ATOM 882 C C . TYR A 1 110 ? -9.208 -10.279 -5.467 1.00 88.56 110 TYR A C 1
ATOM 884 O O . TYR A 1 110 ? -9.656 -9.466 -6.275 1.00 88.56 110 TYR A O 1
ATOM 892 N N . ASP A 1 111 ? -9.901 -10.649 -4.390 1.00 93.06 111 ASP A N 1
ATOM 893 C CA . ASP A 1 111 ? -11.238 -10.156 -4.073 1.00 93.06 111 ASP A CA 1
ATOM 894 C C . ASP A 1 111 ? -11.176 -8.947 -3.129 1.00 93.06 111 ASP A C 1
ATOM 896 O O . ASP A 1 111 ? -11.017 -9.046 -1.907 1.00 93.06 111 ASP A O 1
ATOM 900 N N . ARG A 1 112 ? -11.332 -7.758 -3.719 1.00 91.88 112 ARG A N 1
ATOM 901 C CA . ARG A 1 112 ? -11.354 -6.491 -2.976 1.00 91.88 112 ARG A CA 1
ATOM 902 C C . ARG A 1 112 ? -12.536 -6.382 -2.010 1.00 91.88 112 ARG A C 1
ATOM 904 O O . ARG A 1 112 ? -12.396 -5.709 -0.991 1.00 91.88 112 ARG A O 1
ATOM 911 N N . LYS A 1 113 ? -13.689 -6.973 -2.346 1.00 96.12 113 LYS A N 1
ATOM 912 C CA . LYS A 1 113 ? -14.918 -6.856 -1.555 1.00 96.12 113 LYS A CA 1
ATOM 913 C C . LYS A 1 113 ? -14.783 -7.726 -0.315 1.00 96.12 113 LYS A C 1
ATOM 915 O O . LYS A 1 113 ? -14.903 -7.207 0.790 1.00 96.12 113 LYS A O 1
ATOM 920 N N . LEU A 1 114 ? -14.381 -8.982 -0.502 1.00 95.38 114 LEU A N 1
ATOM 921 C CA . LEU A 1 114 ? -14.078 -9.888 0.601 1.00 95.38 114 LEU A CA 1
ATOM 922 C C . LEU A 1 114 ? -12.984 -9.309 1.511 1.00 95.38 114 LEU A C 1
ATOM 924 O O . LEU A 1 114 ? -13.115 -9.319 2.733 1.00 95.38 114 LEU A O 1
ATOM 928 N N . CYS A 1 115 ? -11.925 -8.726 0.936 1.00 95.00 115 CYS A N 1
ATOM 929 C CA . CYS A 1 115 ? -10.887 -8.062 1.724 1.00 95.00 115 CYS A CA 1
ATOM 930 C C . CYS A 1 115 ? -11.442 -6.920 2.593 1.00 95.00 115 CYS A C 1
ATOM 932 O O . CYS A 1 115 ? -11.038 -6.786 3.748 1.00 95.00 115 CYS A O 1
ATOM 934 N N . ALA A 1 116 ? -12.354 -6.101 2.064 1.00 95.06 116 ALA A N 1
ATOM 935 C CA . ALA A 1 116 ? -12.973 -5.008 2.812 1.00 95.06 116 ALA A CA 1
ATOM 936 C C . ALA A 1 116 ? -13.923 -5.507 3.915 1.00 95.06 116 ALA A C 1
ATOM 938 O O . ALA A 1 116 ? -13.957 -4.925 5.003 1.00 95.06 116 ALA A O 1
ATOM 939 N N . GLU A 1 117 ? -14.650 -6.597 3.666 1.00 96.56 117 GLU A N 1
ATOM 940 C CA . GLU A 1 117 ? -15.515 -7.251 4.654 1.00 96.56 117 GLU A CA 1
ATOM 941 C C . GLU A 1 117 ? -14.693 -7.822 5.814 1.00 96.56 117 GLU A C 1
ATOM 943 O O . GLU A 1 117 ? -14.988 -7.540 6.975 1.00 96.56 117 GLU A O 1
ATOM 948 N N . VAL A 1 118 ? -13.591 -8.522 5.521 1.00 95.31 118 VAL A N 1
ATOM 949 C CA . VAL A 1 118 ? -12.683 -9.057 6.550 1.00 95.31 118 VAL A CA 1
ATOM 950 C C . VAL A 1 118 ? -12.020 -7.939 7.357 1.00 95.31 118 VAL A C 1
ATOM 952 O O . VAL A 1 118 ? -11.918 -8.046 8.579 1.00 95.31 118 VAL A O 1
ATOM 955 N N . VAL A 1 119 ? -11.610 -6.836 6.717 1.00 94.81 119 VAL A N 1
ATOM 956 C CA . VAL A 1 119 ? -11.091 -5.655 7.431 1.00 94.81 119 VAL A CA 1
ATOM 957 C C . VAL A 1 119 ? -12.149 -5.067 8.358 1.00 94.81 119 VAL A C 1
ATOM 959 O O . VAL A 1 119 ? -11.845 -4.780 9.515 1.00 94.81 119 VAL A O 1
ATOM 962 N N . SER A 1 120 ? -13.382 -4.911 7.878 1.00 95.38 120 SER A N 1
ATOM 963 C CA . SER A 1 120 ? -14.492 -4.382 8.678 1.00 95.38 120 SER A CA 1
ATOM 964 C C . SER A 1 120 ? -14.790 -5.274 9.883 1.00 95.38 120 SER A C 1
ATOM 966 O O . SER A 1 120 ? -14.891 -4.770 11.000 1.00 95.38 120 SER A O 1
ATOM 968 N N . ALA A 1 121 ? -14.848 -6.593 9.682 1.00 95.94 121 ALA A N 1
ATOM 969 C CA . ALA A 1 121 ? -15.063 -7.564 10.751 1.00 95.94 121 ALA A CA 1
ATOM 970 C C . ALA A 1 121 ? -13.936 -7.527 11.795 1.00 95.94 121 ALA A C 1
ATOM 972 O O . ALA A 1 121 ? -14.200 -7.457 12.994 1.00 95.94 121 ALA A O 1
ATOM 973 N N . PHE A 1 122 ? -12.676 -7.490 11.348 1.00 94.50 122 PHE A N 1
ATOM 974 C CA . PHE A 1 122 ? -11.521 -7.361 12.236 1.00 94.50 122 PHE A CA 1
ATOM 975 C C . PHE A 1 122 ? -11.567 -6.064 13.057 1.00 94.50 122 PHE A C 1
ATOM 977 O O . PHE A 1 122 ? -11.371 -6.087 14.272 1.00 94.50 122 PHE A O 1
ATOM 984 N N . MET A 1 123 ? -11.858 -4.930 12.414 1.00 93.19 123 MET A N 1
ATOM 985 C CA . MET A 1 123 ? -11.961 -3.638 13.094 1.00 93.19 123 MET A CA 1
ATOM 986 C C . MET A 1 123 ? -13.091 -3.630 14.126 1.00 93.19 123 MET A C 1
ATOM 988 O O . MET A 1 123 ? -12.869 -3.180 15.251 1.00 93.19 123 MET A O 1
ATOM 992 N N . ALA A 1 124 ? -14.260 -4.165 13.766 1.00 94.31 124 ALA A N 1
ATOM 993 C CA . ALA A 1 124 ? -15.418 -4.261 14.646 1.00 94.31 124 ALA A CA 1
ATOM 994 C C . ALA A 1 124 ? -15.145 -5.145 15.872 1.00 94.31 124 ALA A C 1
ATOM 996 O O . ALA A 1 124 ? -15.530 -4.776 16.981 1.00 94.31 124 ALA A O 1
ATOM 997 N N . GLU A 1 125 ? -14.446 -6.269 15.701 1.00 95.31 125 GLU A N 1
ATOM 998 C CA . GLU A 1 125 ? -14.128 -7.169 16.813 1.00 95.31 125 GLU A CA 1
ATOM 999 C C . GLU A 1 125 ? -13.085 -6.572 17.764 1.00 95.31 125 GLU A C 1
ATOM 1001 O O . GLU A 1 125 ? -13.251 -6.638 18.984 1.00 95.31 125 GLU A O 1
ATOM 1006 N N . VAL A 1 126 ? -12.046 -5.914 17.236 1.00 92.50 126 VAL A N 1
ATOM 1007 C CA . VAL A 1 126 ? -11.075 -5.192 18.075 1.00 92.50 126 VAL A CA 1
ATOM 1008 C C . VAL A 1 126 ? -11.770 -4.081 18.862 1.00 92.50 126 VAL A C 1
ATOM 1010 O O . VAL A 1 126 ? -11.555 -3.954 20.066 1.00 92.50 126 VAL A O 1
ATOM 1013 N N . ASP A 1 127 ? -12.646 -3.319 18.211 1.00 92.19 127 ASP A N 1
ATOM 1014 C CA . ASP A 1 127 ? -13.447 -2.273 18.846 1.00 92.19 127 ASP A CA 1
ATOM 1015 C C . ASP A 1 127 ? -14.351 -2.820 19.952 1.00 92.19 127 ASP A C 1
ATOM 1017 O O . ASP A 1 127 ? -14.379 -2.284 21.058 1.00 92.19 127 ASP A O 1
ATOM 1021 N N . ARG A 1 128 ? -15.069 -3.913 19.673 1.00 94.12 128 ARG A N 1
ATOM 1022 C CA . ARG A 1 128 ? -15.918 -4.605 20.647 1.00 94.12 128 ARG A CA 1
ATOM 1023 C C . ARG A 1 128 ? -15.093 -5.046 21.855 1.00 94.12 128 ARG A C 1
ATOM 1025 O O . ARG A 1 128 ? -15.458 -4.738 22.988 1.00 94.12 128 ARG A O 1
ATOM 1032 N N . SER A 1 129 ? -13.971 -5.723 21.618 1.00 93.44 129 SER A N 1
ATOM 1033 C CA . SER A 1 129 ? -13.058 -6.207 22.658 1.00 93.44 129 SER A CA 1
ATOM 1034 C C . SER A 1 129 ? -12.492 -5.078 23.518 1.00 93.44 129 SER A C 1
ATOM 1036 O O . SER A 1 129 ? -12.380 -5.221 24.738 1.00 93.44 129 SER A O 1
ATOM 1038 N N . LEU A 1 130 ? -12.140 -3.949 22.896 1.00 91.12 130 LEU A N 1
ATOM 1039 C CA . LEU A 1 130 ? -11.716 -2.753 23.612 1.00 91.12 130 LEU A CA 1
ATOM 1040 C C . LEU A 1 130 ? -12.869 -2.243 24.472 1.00 91.12 130 LEU A C 1
ATOM 1042 O O . LEU A 1 130 ? -12.755 -2.361 25.681 1.00 91.12 130 LEU A O 1
ATOM 1046 N N . ARG A 1 131 ? -14.015 -1.848 23.903 1.00 92.75 131 ARG A N 1
ATOM 1047 C CA . ARG A 1 131 ? -15.162 -1.298 24.660 1.00 92.75 131 ARG A CA 1
ATOM 1048 C C . ARG A 1 131 ? -15.597 -2.143 25.866 1.00 92.75 131 ARG A C 1
ATOM 1050 O O . ARG A 1 131 ? -15.975 -1.600 26.900 1.00 92.75 131 ARG A O 1
ATOM 1057 N N . TRP A 1 132 ? -15.525 -3.470 25.767 1.00 94.75 132 TRP A N 1
ATOM 1058 C CA . TRP A 1 132 ? -15.832 -4.364 26.891 1.00 94.75 132 TRP A CA 1
ATOM 1059 C C . TRP A 1 132 ? -14.780 -4.370 27.998 1.00 94.75 132 TRP A C 1
ATOM 1061 O O . TRP A 1 132 ? -15.137 -4.348 29.176 1.00 94.75 132 TRP A O 1
ATOM 1071 N N . ARG A 1 133 ? -13.488 -4.436 27.651 1.00 92.38 133 ARG A N 1
ATOM 1072 C CA . ARG A 1 133 ? -12.405 -4.312 28.646 1.00 92.38 133 ARG A CA 1
ATOM 1073 C C . ARG A 1 133 ? -12.502 -2.984 29.372 1.00 92.38 133 ARG A C 1
ATOM 1075 O O . ARG A 1 133 ? -12.383 -2.932 30.589 1.00 92.38 133 ARG A O 1
ATOM 1082 N N . ALA A 1 134 ? -12.790 -1.984 28.576 1.00 90.12 134 ALA A N 1
ATOM 1083 C CA . ALA A 1 134 ? -12.823 -0.596 28.898 1.00 90.12 134 ALA A CA 1
ATOM 1084 C C . ALA A 1 134 ? -13.951 -0.320 29.942 1.00 90.12 134 ALA A C 1
ATOM 1086 O O . ALA A 1 134 ? -13.685 0.031 31.098 1.00 90.12 134 ALA A O 1
ATOM 1087 N N . LYS A 1 135 ? -15.184 -0.783 29.658 1.00 92.56 135 LYS A N 1
ATOM 1088 C CA . LYS A 1 135 ? -16.296 -0.835 30.633 1.00 92.56 135 LYS A CA 1
ATOM 1089 C C . LYS A 1 135 ? -15.914 -1.477 31.974 1.00 92.56 135 LYS A C 1
ATOM 1091 O O . LYS A 1 135 ? -16.285 -0.951 33.022 1.00 92.56 135 LYS A O 1
ATOM 1096 N N . ARG A 1 136 ? -15.221 -2.623 31.954 1.00 93.25 136 ARG A N 1
ATOM 1097 C CA . ARG A 1 136 ? -14.840 -3.353 33.180 1.00 93.25 136 ARG A CA 1
ATOM 1098 C C . ARG A 1 136 ? -13.762 -2.634 33.985 1.00 93.25 136 ARG A C 1
ATOM 1100 O O . ARG A 1 136 ? -13.811 -2.681 35.205 1.00 93.25 136 ARG A O 1
ATOM 1107 N N . GLN A 1 137 ? -12.793 -2.019 33.315 1.00 92.50 137 GLN A N 1
ATOM 1108 C CA . GLN A 1 137 ? -11.650 -1.374 33.961 1.00 92.50 137 GLN A CA 1
ATOM 1109 C C . GLN A 1 137 ? -12.000 0.010 34.513 1.00 92.50 137 GLN A C 1
ATOM 1111 O O . GLN A 1 137 ? -11.534 0.357 35.592 1.00 92.50 137 GLN A O 1
ATOM 1116 N N . LEU A 1 138 ? -12.854 0.770 33.820 1.00 90.38 138 LEU A N 1
ATOM 1117 C CA . LEU A 1 138 ? -13.259 2.118 34.240 1.00 90.38 138 LEU A CA 1
ATOM 1118 C C . LEU A 1 138 ? -14.619 2.176 34.955 1.00 90.38 138 LEU A C 1
ATOM 1120 O O . LEU A 1 138 ? -15.070 3.256 35.349 1.00 90.38 138 LEU A O 1
ATOM 1124 N N . GLY A 1 139 ? -15.295 1.034 35.110 1.00 92.44 139 GLY A N 1
ATOM 1125 C CA . GLY A 1 139 ? -16.606 0.953 35.757 1.00 92.44 139 GLY A CA 1
ATOM 1126 C C . GLY A 1 139 ? -17.677 1.765 35.024 1.00 92.44 139 GLY A C 1
ATOM 1127 O O . GLY A 1 139 ? -18.429 2.507 35.655 1.00 92.44 139 GLY A O 1
ATOM 1128 N N . LEU A 1 140 ? -17.715 1.686 33.690 1.00 92.75 140 LEU A N 1
ATOM 1129 C CA . LEU A 1 140 ? -18.703 2.418 32.892 1.00 92.75 140 LEU A CA 1
ATOM 1130 C C . LEU A 1 140 ? -20.096 1.797 33.026 1.00 92.75 140 LEU A C 1
ATOM 1132 O O . LEU A 1 140 ? -20.244 0.575 33.105 1.00 92.75 140 LEU A O 1
ATOM 1136 N N . ALA A 1 141 ? -21.134 2.633 32.982 1.00 93.06 141 ALA A N 1
ATOM 1137 C CA . ALA A 1 141 ? -22.518 2.165 33.003 1.00 93.06 141 ALA A CA 1
ATOM 1138 C C . ALA A 1 141 ? -22.839 1.348 31.737 1.00 93.06 141 ALA A C 1
ATOM 1140 O O . ALA A 1 141 ? -23.405 0.250 31.812 1.00 93.06 141 ALA A O 1
ATOM 1141 N N . SER A 1 142 ? -22.390 1.824 30.571 1.00 94.44 142 SER A N 1
ATOM 1142 C CA . SER A 1 142 ? -22.579 1.169 29.279 1.00 94.44 142 SER A CA 1
ATOM 1143 C C . SER A 1 142 ? -21.275 1.041 28.489 1.00 94.44 142 SER A C 1
ATOM 1145 O O . SER A 1 142 ? -20.355 1.836 28.622 1.00 94.44 142 SER A O 1
ATOM 1147 N N . VAL A 1 143 ? -21.211 0.043 27.599 1.00 92.81 143 VAL A N 1
ATOM 1148 C CA . VAL A 1 143 ? -20.138 -0.042 26.588 1.00 92.81 143 VAL A CA 1
ATOM 1149 C C . VAL A 1 143 ? -20.263 1.058 25.532 1.00 92.81 143 VAL A C 1
ATOM 1151 O O . VAL A 1 143 ? -19.302 1.321 24.818 1.00 92.81 143 VAL A O 1
ATOM 1154 N N . ALA A 1 144 ? -21.435 1.693 25.424 1.00 90.31 144 ALA A N 1
ATOM 1155 C CA . ALA A 1 144 ? -21.655 2.838 24.544 1.00 90.31 144 ALA A CA 1
ATOM 1156 C C . ALA A 1 144 ? -20.871 4.081 24.998 1.00 90.31 144 ALA A C 1
ATOM 1158 O O . ALA A 1 144 ? -20.549 4.927 24.170 1.00 90.31 144 ALA A O 1
ATOM 1159 N N . ASP A 1 145 ? -20.513 4.152 26.284 1.00 88.88 145 ASP A N 1
ATOM 1160 C CA . ASP A 1 145 ? -19.727 5.249 26.853 1.00 88.88 145 ASP A CA 1
ATOM 1161 C C . ASP A 1 145 ? -18.225 5.112 26.529 1.00 88.88 145 ASP A C 1
ATOM 1163 O O . ASP A 1 145 ? -17.456 6.058 26.709 1.00 88.88 145 ASP A O 1
ATOM 1167 N N . ALA A 1 146 ? -17.798 3.943 26.032 1.00 90.19 146 ALA A N 1
ATOM 1168 C CA . ALA A 1 146 ? -16.423 3.660 25.642 1.00 90.19 146 ALA A CA 1
ATOM 1169 C C . ALA A 1 146 ? -16.199 3.994 24.161 1.00 90.19 146 ALA A C 1
ATOM 1171 O O . ALA A 1 146 ? -16.725 3.342 23.255 1.00 90.19 146 ALA A O 1
ATOM 1172 N N . HIS A 1 147 ? -15.374 5.005 23.902 1.00 85.62 147 HIS A N 1
ATOM 1173 C CA . HIS A 1 147 ? -15.048 5.433 22.545 1.00 85.62 147 HIS A CA 1
ATOM 1174 C C . HIS A 1 147 ? -13.727 4.809 22.085 1.00 85.62 147 HIS A C 1
ATOM 1176 O O . HIS A 1 147 ? -12.708 4.926 22.764 1.00 85.62 147 HIS A O 1
ATOM 1182 N N . THR A 1 148 ? -13.737 4.186 20.904 1.00 87.12 148 THR A N 1
ATOM 1183 C CA . THR A 1 148 ? -12.562 3.568 20.271 1.00 87.12 148 THR A CA 1
ATOM 1184 C C . THR A 1 148 ? -12.210 4.269 18.965 1.00 87.12 148 THR A C 1
ATOM 1186 O O . THR A 1 148 ? -13.069 4.833 18.290 1.00 87.12 148 THR A O 1
ATOM 1189 N N . GLY A 1 149 ? -10.934 4.208 18.587 1.00 85.69 149 GLY A N 1
ATOM 1190 C CA . GLY A 1 149 ? -10.446 4.705 17.304 1.00 85.69 149 GLY A CA 1
ATOM 1191 C C . GLY A 1 149 ? -9.399 3.770 16.709 1.00 85.69 149 GLY A C 1
ATOM 1192 O O . GLY A 1 149 ? -8.689 3.057 17.424 1.00 85.69 149 GLY A O 1
ATOM 1193 N N . GLY A 1 150 ? -9.298 3.734 15.385 1.00 87.81 150 GLY A N 1
ATOM 1194 C CA . GLY A 1 150 ? -8.278 2.933 14.724 1.00 87.81 150 GLY A CA 1
ATOM 1195 C C . GLY A 1 150 ? -8.178 3.196 13.236 1.00 87.81 150 GLY A C 1
ATOM 1196 O O . GLY A 1 150 ? -9.150 3.568 12.584 1.00 87.81 150 GLY A O 1
ATOM 1197 N N . VAL A 1 151 ? -6.985 2.956 12.707 1.00 90.50 151 VAL A N 1
ATOM 1198 C CA . VAL A 1 151 ? -6.690 3.004 11.277 1.00 90.50 151 VAL A CA 1
ATOM 1199 C C . VAL A 1 151 ? -6.292 1.604 10.847 1.00 90.50 151 VAL A C 1
ATOM 1201 O O . VAL A 1 151 ? -5.488 0.975 11.522 1.00 90.50 151 VAL A O 1
ATOM 1204 N N . ALA A 1 152 ? -6.834 1.109 9.737 1.00 91.19 152 ALA A N 1
ATOM 1205 C CA . ALA A 1 152 ? -6.448 -0.179 9.171 1.00 91.19 152 ALA A CA 1
ATOM 1206 C C . ALA A 1 152 ? -5.541 0.015 7.950 1.00 91.19 152 ALA A C 1
ATOM 1208 O O . ALA A 1 152 ? -5.857 0.781 7.040 1.00 91.19 152 ALA A O 1
ATOM 1209 N N . ALA A 1 153 ? -4.438 -0.725 7.902 1.00 90.31 153 ALA A N 1
ATOM 1210 C CA . ALA A 1 153 ? -3.579 -0.866 6.739 1.00 90.31 153 ALA A CA 1
ATOM 1211 C C . ALA A 1 153 ? -3.599 -2.323 6.266 1.00 90.31 153 ALA A C 1
ATOM 1213 O O . ALA A 1 153 ? -3.305 -3.243 7.031 1.00 90.31 153 ALA A O 1
ATOM 1214 N N . VAL A 1 154 ? -3.923 -2.527 4.990 1.00 91.19 154 VAL A N 1
ATOM 1215 C CA . VAL A 1 154 ? -3.835 -3.835 4.333 1.00 91.19 154 VAL A CA 1
ATOM 1216 C C . VAL A 1 154 ? -2.459 -3.950 3.698 1.00 91.19 154 VAL A C 1
ATOM 1218 O O . VAL A 1 154 ? -2.152 -3.234 2.743 1.00 91.19 154 VAL A O 1
ATOM 1221 N N . GLN A 1 155 ? -1.631 -4.854 4.209 1.00 88.69 155 GLN A N 1
ATOM 1222 C CA . GLN A 1 155 ? -0.373 -5.202 3.566 1.00 88.69 155 GLN A CA 1
ATOM 1223 C C . GLN A 1 155 ? -0.574 -6.478 2.758 1.00 88.69 155 GLN A C 1
ATOM 1225 O O . GLN A 1 155 ? -1.113 -7.451 3.269 1.00 88.69 155 GLN A O 1
ATOM 1230 N N . ARG A 1 156 ? -0.187 -6.446 1.481 1.00 87.81 156 ARG A N 1
ATOM 1231 C CA . ARG A 1 156 ? -0.448 -7.533 0.526 1.00 87.81 156 ARG A CA 1
ATOM 1232 C C . ARG A 1 156 ? 0.744 -8.446 0.297 1.00 87.81 156 ARG A C 1
ATOM 1234 O O . ARG A 1 156 ? 0.554 -9.541 -0.213 1.00 87.81 156 ARG A O 1
ATOM 1241 N N . THR A 1 157 ? 1.946 -8.011 0.648 1.00 86.38 157 THR A N 1
ATOM 1242 C CA . THR A 1 157 ? 3.177 -8.745 0.366 1.00 86.38 157 THR A CA 1
ATOM 1243 C C . THR A 1 157 ? 4.033 -8.905 1.611 1.00 86.38 157 THR A C 1
ATOM 1245 O O . THR A 1 157 ? 3.999 -8.079 2.532 1.00 86.38 157 THR A O 1
ATOM 1248 N N . ASP A 1 158 ? 4.794 -9.995 1.643 1.00 84.88 158 ASP A N 1
ATOM 1249 C CA . ASP A 1 158 ? 5.894 -10.160 2.587 1.00 84.88 158 ASP A CA 1
ATOM 1250 C C . ASP A 1 158 ? 7.192 -9.519 2.058 1.00 84.88 158 ASP A C 1
ATOM 1252 O O . ASP A 1 158 ? 7.224 -8.912 0.985 1.00 84.88 158 ASP A O 1
ATOM 1256 N N . SER A 1 159 ? 8.276 -9.638 2.826 1.00 81.31 159 SER A N 1
ATOM 1257 C CA . SER A 1 159 ? 9.596 -9.116 2.449 1.00 81.31 159 SER A CA 1
ATOM 1258 C C . SER A 1 159 ? 10.185 -9.770 1.193 1.00 81.31 159 SER A C 1
ATOM 1260 O O . SER A 1 159 ? 11.066 -9.180 0.575 1.00 81.31 159 SER A O 1
ATOM 1262 N N . ALA A 1 160 ? 9.692 -10.947 0.800 1.00 84.31 160 ALA A N 1
ATOM 1263 C CA . ALA A 1 160 ? 10.076 -11.660 -0.414 1.00 84.31 160 ALA A CA 1
ATOM 1264 C C . ALA A 1 160 ? 9.118 -11.381 -1.590 1.00 84.31 160 ALA A C 1
ATOM 1266 O O . ALA A 1 160 ? 9.176 -12.076 -2.601 1.00 84.31 160 ALA A O 1
ATOM 1267 N N . LEU A 1 161 ? 8.228 -10.386 -1.463 1.00 82.44 161 LEU A N 1
ATOM 1268 C CA . LEU A 1 161 ? 7.195 -10.030 -2.445 1.00 82.44 161 LEU A CA 1
ATOM 1269 C C . LEU A 1 161 ? 6.181 -11.148 -2.742 1.00 82.44 161 LEU A C 1
ATOM 1271 O O . LEU A 1 161 ? 5.425 -11.058 -3.710 1.00 82.44 161 LEU A O 1
ATOM 1275 N N . ARG A 1 162 ? 6.092 -12.171 -1.886 1.00 86.44 162 ARG A N 1
ATOM 1276 C CA . ARG A 1 162 ? 5.053 -13.201 -1.993 1.00 86.44 162 ARG A CA 1
ATOM 1277 C C . ARG A 1 162 ? 3.728 -12.635 -1.509 1.00 86.44 162 ARG A C 1
ATOM 1279 O O . ARG A 1 162 ? 3.696 -11.835 -0.570 1.00 86.44 162 ARG A O 1
ATOM 1286 N N . LEU A 1 163 ? 2.628 -13.082 -2.116 1.00 87.00 163 LEU A N 1
ATOM 1287 C CA . LEU A 1 163 ? 1.286 -12.698 -1.688 1.00 87.00 163 LEU A CA 1
ATOM 1288 C C . LEU A 1 163 ? 1.058 -13.133 -0.233 1.00 87.00 163 LEU A C 1
ATOM 1290 O O . LEU A 1 163 ? 0.992 -14.318 0.088 1.00 87.00 163 LEU A O 1
ATOM 1294 N N . ASN A 1 164 ? 0.935 -12.152 0.652 1.00 87.19 164 ASN A N 1
ATOM 1295 C CA . ASN A 1 164 ? 0.732 -12.340 2.076 1.00 87.19 164 ASN A CA 1
ATOM 1296 C C . ASN A 1 164 ? -0.157 -11.221 2.624 1.00 87.19 164 ASN A C 1
ATOM 1298 O O . ASN A 1 164 ? 0.331 -10.237 3.187 1.00 87.19 164 ASN A O 1
ATOM 1302 N N . VAL A 1 165 ? -1.471 -11.370 2.429 1.00 84.75 165 VAL A N 1
ATOM 1303 C CA . VAL A 1 165 ? -2.450 -10.417 2.954 1.00 84.75 165 VAL A CA 1
ATOM 1304 C C . VAL A 1 165 ? -2.508 -10.520 4.475 1.00 84.75 165 VAL A C 1
ATOM 1306 O O . VAL A 1 165 ? -2.887 -11.556 5.018 1.00 84.75 165 VAL A O 1
ATOM 1309 N N . HIS A 1 166 ? -2.145 -9.435 5.153 1.00 86.94 166 HIS A N 1
ATOM 1310 C CA . HIS A 1 166 ? -2.276 -9.278 6.597 1.00 86.94 166 HIS A CA 1
ATOM 1311 C C . HIS A 1 166 ? -2.714 -7.857 6.946 1.00 86.94 166 HIS A C 1
ATOM 1313 O O . HIS A 1 166 ? -2.420 -6.890 6.232 1.00 86.94 166 HIS A O 1
ATOM 1319 N N . LEU A 1 167 ? -3.455 -7.741 8.047 1.00 84.69 167 LEU A N 1
ATOM 1320 C CA . LEU A 1 167 ? -4.047 -6.477 8.472 1.00 84.69 167 LEU A CA 1
ATOM 1321 C C . LEU A 1 167 ? -3.248 -5.905 9.628 1.00 84.69 167 LEU A C 1
ATOM 1323 O O . LEU A 1 167 ? -2.970 -6.602 10.602 1.00 84.69 167 LEU A O 1
ATOM 1327 N N . ARG A 1 168 ? -2.907 -4.625 9.529 1.00 77.12 168 ARG A N 1
ATOM 1328 C CA . ARG A 1 168 ? -2.255 -3.872 10.596 1.00 77.12 168 ARG A CA 1
ATOM 1329 C C . ARG A 1 168 ? -3.187 -2.776 11.066 1.00 77.12 168 ARG A C 1
ATOM 1331 O O . ARG A 1 168 ? -3.679 -2.003 10.247 1.00 77.12 168 ARG A O 1
ATOM 1338 N N . ARG A 1 169 ? -3.412 -2.692 12.372 1.00 78.31 169 ARG A N 1
ATOM 1339 C CA . ARG A 1 169 ? -4.208 -1.632 12.986 1.00 78.31 169 ARG A CA 1
ATOM 1340 C C . ARG A 1 169 ? -3.412 -0.920 14.075 1.00 78.31 169 ARG A C 1
ATOM 1342 O O . ARG A 1 169 ? -3.331 -1.449 15.183 1.00 78.31 169 ARG A O 1
ATOM 1349 N N . PRO A 1 170 ? -2.854 0.272 13.810 1.00 60.50 170 PRO A N 1
ATOM 1350 C CA . PRO A 1 170 ? -2.597 1.243 14.865 1.00 60.50 170 PRO A CA 1
ATOM 1351 C C . PRO A 1 170 ? -3.928 1.838 15.357 1.00 60.50 170 PRO A C 1
ATOM 1353 O O . PRO A 1 170 ? -4.747 2.309 14.564 1.00 60.50 170 PRO A O 1
ATOM 1356 N N . GLY A 1 171 ? -4.173 1.805 16.664 1.00 58.72 171 GLY A N 1
ATOM 1357 C CA . GLY A 1 171 ? -5.344 2.430 17.283 1.00 58.72 171 GLY A CA 1
ATOM 1358 C C . GLY A 1 171 ? -5.045 2.912 18.695 1.00 58.72 171 GLY A C 1
ATOM 1359 O O . GLY A 1 171 ? -4.179 2.350 19.358 1.00 58.72 171 GLY A O 1
ATOM 1360 N N . ALA A 1 172 ? -5.734 3.966 19.129 1.00 53.12 172 ALA A N 1
ATOM 1361 C CA . ALA A 1 172 ? -5.612 4.477 20.490 1.00 53.12 172 ALA A CA 1
ATOM 1362 C C . ALA A 1 172 ? -5.984 3.377 21.497 1.00 53.12 172 ALA A C 1
ATOM 1364 O O . ALA A 1 172 ? -7.007 2.711 21.335 1.00 53.12 172 ALA A O 1
ATOM 1365 N N . ASP A 1 173 ? -5.123 3.180 22.491 1.00 45.91 173 ASP A N 1
ATOM 1366 C CA . ASP A 1 173 ? -5.292 2.203 23.568 1.00 45.91 173 ASP A CA 1
ATOM 1367 C C . ASP A 1 173 ? -6.040 2.802 24.766 1.00 45.91 173 ASP A C 1
ATOM 1369 O O . ASP A 1 173 ? -6.390 2.068 25.684 1.00 45.91 173 ASP A O 1
ATOM 1373 N N . GLU A 1 174 ? -6.314 4.112 24.757 1.00 45.75 174 GLU A N 1
ATOM 1374 C CA . GLU A 1 174 ? -6.952 4.781 25.885 1.00 45.75 174 GLU A CA 1
ATOM 1375 C C . GLU A 1 174 ? -8.396 5.195 25.603 1.00 45.75 174 GLU A C 1
ATOM 1377 O O . GLU A 1 174 ? -8.749 5.892 24.646 1.00 45.75 174 GLU A O 1
ATOM 1382 N N . GLU A 1 175 ? -9.225 4.673 26.488 1.00 50.78 175 GLU A N 1
ATOM 1383 C CA . GLU A 1 175 ? -10.656 4.773 26.557 1.00 50.78 175 GLU A CA 1
ATOM 1384 C C . GLU A 1 175 ? -11.093 6.175 26.949 1.00 50.78 175 GLU A C 1
ATOM 1386 O O . GLU A 1 175 ? -10.899 6.644 28.070 1.00 50.78 175 GLU A O 1
ATOM 1391 N N . ARG A 1 176 ? -11.752 6.851 26.014 1.00 42.25 176 ARG A N 1
ATOM 1392 C CA . ARG A 1 176 ? -12.317 8.164 26.289 1.00 42.25 176 ARG A CA 1
ATOM 1393 C C . ARG A 1 176 ? -13.707 8.008 26.893 1.00 42.25 176 ARG A C 1
ATOM 1395 O O . ARG A 1 176 ? -14.702 8.144 26.187 1.00 42.25 176 ARG A O 1
ATOM 1402 N N . ALA A 1 177 ? -13.773 7.736 28.192 1.00 38.31 177 ALA A N 1
ATOM 1403 C CA . ALA A 1 177 ? -15.013 7.852 28.945 1.00 38.31 177 ALA A CA 1
ATOM 1404 C C . ALA A 1 177 ? -15.339 9.341 29.146 1.00 38.31 177 ALA A C 1
ATOM 1406 O O . ALA A 1 177 ? -14.644 10.053 29.872 1.00 38.31 177 ALA A O 1
ATOM 1407 N N . ARG A 1 178 ? -16.402 9.843 28.506 1.00 34.56 178 ARG A N 1
ATOM 1408 C CA . ARG A 1 178 ? -16.966 11.150 28.874 1.00 34.56 178 ARG A CA 1
ATOM 1409 C C . ARG A 1 178 ? -17.664 11.000 30.226 1.00 34.56 178 ARG A C 1
ATOM 1411 O O . ARG A 1 178 ? -18.848 10.690 30.266 1.00 34.56 178 ARG A O 1
ATOM 1418 N N . ARG A 1 179 ? -16.968 11.251 31.337 1.00 33.03 179 ARG A N 1
ATOM 1419 C CA . ARG A 1 179 ? -17.666 11.661 32.562 1.00 33.03 179 ARG A CA 1
ATOM 1420 C C . ARG A 1 179 ? -17.946 13.155 32.455 1.00 33.03 179 ARG A C 1
ATOM 1422 O O . ARG A 1 179 ? -17.061 13.942 32.132 1.00 33.03 179 ARG A O 1
ATOM 1429 N N . SER A 1 180 ? -19.214 13.502 32.629 1.00 34.06 180 SER A N 1
ATOM 1430 C CA . SER A 1 180 ? -19.769 14.854 32.684 1.00 34.06 180 SER A CA 1
ATOM 1431 C C . S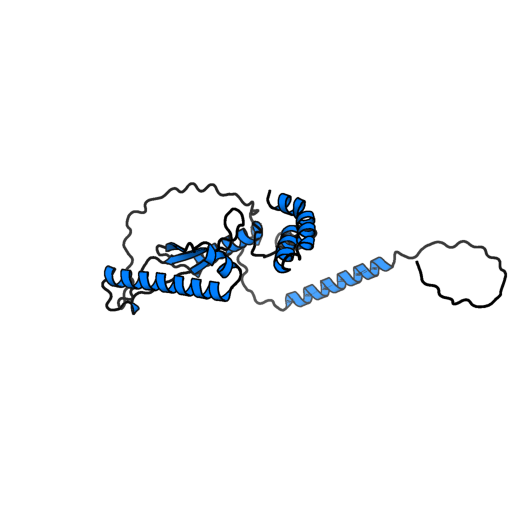ER A 1 180 ? -18.770 15.897 33.211 1.00 34.06 180 SER A C 1
ATOM 1433 O O . SER A 1 180 ? -18.495 15.952 34.404 1.00 34.06 180 SER A O 1
ATOM 1435 N N . GLY A 1 181 ? -18.249 16.728 32.303 1.00 31.89 181 GLY A N 1
ATOM 1436 C CA . GLY A 1 181 ? -17.687 18.044 32.621 1.00 31.89 181 GLY A CA 1
ATOM 1437 C C . GLY A 1 181 ? -16.201 18.164 32.974 1.00 31.89 181 GLY A C 1
ATOM 1438 O O . GLY A 1 181 ? -15.744 19.298 33.062 1.00 31.89 181 GLY A O 1
ATOM 1439 N N . ALA A 1 182 ? -15.420 17.089 33.120 1.00 27.36 182 ALA A N 1
ATOM 1440 C CA . ALA A 1 182 ? -13.995 17.221 33.455 1.00 27.36 182 ALA A CA 1
ATOM 1441 C C . ALA A 1 182 ? -13.105 16.282 32.630 1.00 27.36 182 ALA A C 1
ATOM 1443 O O . ALA A 1 182 ? -13.284 15.065 32.628 1.00 27.36 182 ALA A O 1
ATOM 1444 N N . ILE A 1 183 ? -12.131 16.868 31.927 1.00 32.62 183 ILE A N 1
ATOM 1445 C CA . ILE A 1 183 ? -11.003 16.149 31.329 1.00 32.62 183 ILE A CA 1
ATOM 1446 C C . ILE A 1 183 ? -10.097 15.741 32.493 1.00 32.62 183 ILE A C 1
ATOM 1448 O O . ILE A 1 183 ? -9.590 16.605 33.203 1.00 32.62 183 ILE A O 1
ATOM 1452 N N . HIS A 1 184 ? -9.937 14.439 32.721 1.00 30.44 184 HIS A N 1
ATOM 1453 C CA . HIS A 1 184 ? -8.956 13.929 33.672 1.00 30.44 184 HIS A CA 1
ATOM 1454 C C . HIS A 1 184 ? -7.654 13.682 32.906 1.00 30.44 184 HIS A C 1
ATOM 1456 O O . HIS A 1 184 ? -7.604 12.791 32.061 1.00 30.44 184 HIS A O 1
ATOM 1462 N N . GLU A 1 185 ? -6.641 14.509 33.156 1.00 29.98 185 GLU A N 1
ATOM 1463 C CA . GLU A 1 185 ? -5.261 14.244 32.741 1.00 29.98 185 GLU A CA 1
ATOM 1464 C C . GLU A 1 185 ? -4.693 13.160 33.675 1.00 29.98 185 GLU A C 1
ATOM 1466 O O . GLU A 1 185 ? -4.674 13.373 34.893 1.00 29.98 185 GLU A O 1
ATOM 1471 N N . PRO A 1 186 ? -4.262 11.989 33.174 1.00 34.50 186 PRO A N 1
ATOM 1472 C CA . PRO A 1 186 ? -3.544 11.023 33.994 1.00 34.50 186 PRO A CA 1
ATOM 1473 C C . PRO A 1 186 ? -2.178 11.606 34.379 1.00 34.50 186 PRO A C 1
ATOM 1475 O O . PRO A 1 186 ? -1.423 12.049 33.517 1.00 34.50 186 PRO A O 1
ATOM 1478 N N . GLY A 1 187 ? -1.876 11.618 35.679 1.00 28.22 187 GLY A N 1
ATOM 1479 C CA . GLY A 1 187 ? -0.643 12.181 36.229 1.00 28.22 187 GLY A CA 1
ATOM 1480 C C . GLY A 1 187 ? 0.636 11.546 35.672 1.00 28.22 187 GLY A C 1
ATOM 1481 O O . GLY A 1 187 ? 0.700 10.340 35.426 1.00 28.22 187 GLY A O 1
ATOM 1482 N N . ASP A 1 188 ? 1.661 12.387 35.518 1.00 32.38 188 ASP A N 1
ATOM 1483 C CA . ASP A 1 188 ? 3.004 12.050 35.046 1.00 32.38 188 ASP A CA 1
ATOM 1484 C C . ASP A 1 188 ? 3.660 10.934 35.887 1.00 32.38 188 ASP A C 1
ATOM 1486 O O . ASP A 1 188 ? 4.239 11.170 36.948 1.00 32.38 188 ASP A O 1
ATOM 1490 N N . GLY A 1 189 ? 3.596 9.695 35.392 1.00 27.30 189 GLY A N 1
ATOM 1491 C CA . GLY A 1 189 ? 4.424 8.570 35.839 1.00 27.30 189 GLY A CA 1
ATOM 1492 C C . GLY A 1 189 ? 5.716 8.464 35.013 1.00 27.30 189 GLY A C 1
ATOM 1493 O O . GLY A 1 189 ? 5.732 8.850 33.842 1.00 27.30 189 GLY A O 1
ATOM 1494 N N . PRO A 1 190 ? 6.828 7.952 35.575 1.00 29.30 190 PRO A N 1
ATOM 1495 C CA . PRO A 1 190 ? 8.158 8.156 35.014 1.00 29.30 190 PRO A CA 1
ATOM 1496 C C . PRO A 1 190 ? 8.331 7.437 33.670 1.00 29.30 190 PRO A C 1
ATOM 1498 O O . PRO A 1 190 ? 8.312 6.209 33.577 1.00 29.30 190 PRO A O 1
ATOM 1501 N N . ALA A 1 191 ? 8.558 8.231 32.622 1.00 29.34 191 ALA A N 1
ATOM 1502 C CA . ALA A 1 191 ? 8.876 7.774 31.278 1.00 29.34 191 ALA A CA 1
ATOM 1503 C C . ALA A 1 191 ? 10.170 6.938 31.266 1.00 29.34 191 ALA A C 1
ATOM 1505 O O . ALA A 1 191 ? 11.284 7.469 31.332 1.00 29.34 191 ALA A O 1
ATOM 1506 N N . GLN A 1 192 ? 10.039 5.618 31.127 1.00 29.92 192 GLN A N 1
ATOM 1507 C CA . GLN A 1 192 ? 11.164 4.749 30.795 1.00 29.92 192 GLN A CA 1
ATOM 1508 C C . GLN A 1 192 ? 11.600 5.028 29.353 1.00 29.92 192 GLN A C 1
ATOM 1510 O O . GLN A 1 192 ? 10.941 4.662 28.380 1.00 29.92 192 GLN A O 1
ATOM 1515 N N . ARG A 1 193 ? 12.736 5.718 29.218 1.00 28.06 193 ARG A N 1
ATOM 1516 C CA . ARG A 1 193 ? 13.402 5.995 27.942 1.00 28.06 193 ARG A CA 1
ATOM 1517 C C . ARG A 1 193 ? 13.934 4.692 27.340 1.00 28.06 193 ARG A C 1
ATOM 1519 O O . ARG A 1 193 ? 15.074 4.308 27.592 1.00 28.06 193 ARG A O 1
ATOM 1526 N N . ALA A 1 194 ? 13.142 4.042 26.494 1.00 28.20 194 ALA A N 1
ATOM 1527 C CA . ALA A 1 194 ? 13.640 3.005 25.599 1.00 28.20 194 ALA A CA 1
ATOM 1528 C C . ALA A 1 194 ? 14.480 3.660 24.488 1.00 28.20 194 ALA A C 1
ATOM 1530 O O . ALA A 1 194 ? 13.961 4.252 23.541 1.00 28.20 194 ALA A O 1
ATOM 1531 N N . ARG A 1 195 ? 15.809 3.581 24.619 1.00 27.27 195 ARG A N 1
ATOM 1532 C CA . ARG A 1 195 ? 16.753 3.933 23.553 1.00 27.27 195 ARG A CA 1
ATOM 1533 C C . ARG A 1 195 ? 16.671 2.865 22.461 1.00 27.27 195 ARG A C 1
ATOM 1535 O O . ARG A 1 195 ? 17.413 1.890 22.489 1.00 27.27 195 ARG A O 1
ATOM 1542 N N . HIS A 1 196 ? 15.787 3.045 21.485 1.00 28.88 196 HIS A N 1
ATOM 1543 C CA . HIS A 1 196 ? 15.856 2.267 20.252 1.00 28.88 196 HIS A CA 1
ATOM 1544 C C . HIS A 1 196 ? 16.845 2.920 19.288 1.00 28.88 196 HIS A C 1
ATOM 1546 O O . HIS A 1 196 ? 16.542 3.898 18.608 1.00 28.88 196 HIS A O 1
ATOM 1552 N N . ALA A 1 197 ? 18.049 2.349 19.237 1.00 28.09 197 ALA A N 1
ATOM 1553 C CA . ALA A 1 197 ? 19.020 2.573 18.178 1.00 28.09 197 ALA A CA 1
ATOM 1554 C C . ALA A 1 197 ? 18.492 1.960 16.867 1.00 28.09 197 ALA A C 1
ATOM 1556 O O . ALA A 1 197 ? 18.855 0.854 16.475 1.00 28.09 197 ALA A O 1
ATOM 1557 N N . GLY A 1 198 ? 17.588 2.673 16.198 1.00 24.66 198 GLY A N 1
ATOM 1558 C CA . GLY A 1 198 ? 17.203 2.375 14.826 1.00 24.66 198 GLY A CA 1
ATOM 1559 C C . GLY A 1 198 ? 18.292 2.873 13.886 1.00 24.66 198 GLY A C 1
ATOM 1560 O O . GLY A 1 198 ? 18.427 4.077 13.681 1.00 24.66 198 GLY A O 1
ATOM 1561 N N . ARG A 1 199 ? 19.069 1.957 13.297 1.00 24.20 199 ARG A N 1
ATOM 1562 C CA . ARG A 1 199 ? 19.855 2.253 12.093 1.00 24.20 199 ARG A CA 1
ATOM 1563 C C . ARG A 1 199 ? 18.875 2.692 11.006 1.00 24.20 199 ARG A C 1
ATOM 1565 O O . ARG A 1 199 ? 18.211 1.864 10.388 1.00 24.20 199 ARG A O 1
ATOM 1572 N N . ALA A 1 200 ? 18.762 4.002 10.810 1.00 25.12 200 ALA A N 1
ATOM 1573 C CA . ALA A 1 200 ? 18.067 4.573 9.677 1.00 25.12 200 ALA A CA 1
ATOM 1574 C C . ALA A 1 200 ? 18.757 4.066 8.406 1.00 25.12 200 ALA A C 1
ATOM 1576 O O . ALA A 1 200 ? 19.926 4.360 8.160 1.00 25.12 200 ALA A O 1
ATOM 1577 N N . LEU A 1 201 ? 18.036 3.294 7.595 1.00 24.91 201 LEU A N 1
ATOM 1578 C CA . LEU A 1 201 ? 18.329 3.237 6.172 1.00 24.91 201 LEU A CA 1
ATOM 1579 C C . LEU A 1 201 ? 18.116 4.656 5.651 1.00 24.91 201 LEU A C 1
ATOM 1581 O O . LEU A 1 201 ? 16.985 5.091 5.434 1.00 24.91 201 LEU A O 1
ATOM 1585 N N . SER A 1 202 ? 19.216 5.392 5.535 1.00 23.50 202 SER A N 1
ATOM 1586 C CA . SER A 1 202 ? 19.271 6.707 4.919 1.00 23.50 202 SER A CA 1
ATOM 1587 C C . SER A 1 202 ? 18.862 6.567 3.456 1.00 23.50 202 SER A C 1
ATOM 1589 O O . SER A 1 202 ? 19.699 6.418 2.571 1.00 23.50 202 SER A O 1
ATOM 1591 N N . PHE A 1 203 ? 17.562 6.626 3.170 1.00 28.64 203 PHE A N 1
ATOM 1592 C CA . PHE A 1 203 ? 17.139 7.153 1.885 1.00 28.64 203 PHE A CA 1
ATOM 1593 C C . PHE A 1 203 ? 17.681 8.577 1.851 1.00 28.64 203 PHE A C 1
ATOM 1595 O O . PHE A 1 203 ? 17.285 9.404 2.672 1.00 28.64 203 PHE A O 1
ATOM 1602 N N . HIS A 1 204 ? 18.632 8.841 0.957 1.00 29.22 204 HIS A N 1
ATOM 1603 C CA . HIS A 1 204 ? 19.112 10.185 0.666 1.00 29.22 204 HIS A CA 1
ATOM 1604 C C . HIS A 1 204 ? 17.958 11.014 0.084 1.00 29.22 204 HIS A C 1
ATOM 1606 O O . HIS A 1 204 ? 17.891 11.285 -1.111 1.00 29.22 204 HIS A O 1
ATOM 1612 N N . LEU A 1 205 ? 17.022 11.427 0.935 1.00 40.28 205 LEU A N 1
ATOM 1613 C CA . LEU A 1 205 ? 16.233 12.616 0.697 1.00 40.28 205 LEU A CA 1
ATOM 1614 C C . LEU A 1 205 ? 17.244 13.755 0.791 1.00 40.28 205 LEU A C 1
ATOM 1616 O O . LEU A 1 205 ? 17.687 14.113 1.885 1.00 40.28 205 LEU A O 1
ATOM 1620 N N . ARG A 1 206 ? 17.681 14.265 -0.369 1.00 44.94 206 ARG A N 1
ATOM 1621 C CA . ARG A 1 206 ? 18.379 15.552 -0.443 1.00 44.94 206 ARG A CA 1
ATOM 1622 C C . ARG A 1 206 ? 17.626 16.521 0.462 1.00 44.94 206 ARG A C 1
ATOM 1624 O O . ARG A 1 206 ? 16.402 16.622 0.362 1.00 44.94 206 ARG A O 1
ATOM 1631 N N . ARG A 1 207 ? 18.345 17.186 1.372 1.00 47.94 207 ARG A N 1
ATOM 1632 C CA . ARG A 1 207 ? 17.744 18.251 2.178 1.00 47.94 207 ARG A CA 1
ATOM 1633 C C . ARG A 1 207 ? 17.117 19.246 1.197 1.00 47.94 207 ARG A C 1
ATOM 1635 O O . ARG A 1 207 ? 17.849 19.735 0.334 1.00 47.94 207 ARG A O 1
ATOM 1642 N N . PRO A 1 208 ? 15.799 19.495 1.266 1.00 59.00 208 PRO A N 1
ATOM 1643 C CA . PRO A 1 208 ? 15.177 20.455 0.372 1.00 59.00 208 PRO A CA 1
ATOM 1644 C C . PRO A 1 208 ? 15.846 21.817 0.571 1.00 59.00 208 PRO A C 1
ATOM 1646 O O . PRO A 1 208 ? 16.216 22.173 1.693 1.00 59.00 208 PRO A O 1
ATOM 1649 N N . HIS A 1 209 ? 16.023 22.563 -0.522 1.00 66.50 209 HIS A N 1
ATOM 1650 C CA . HIS A 1 209 ? 16.507 23.942 -0.473 1.00 66.50 209 HIS A CA 1
ATOM 1651 C C . HIS A 1 209 ? 15.674 24.739 0.556 1.00 66.50 209 HIS A C 1
ATOM 1653 O O . HIS A 1 209 ? 14.469 24.502 0.639 1.00 66.50 209 HIS A O 1
ATOM 1659 N N . PRO A 1 210 ? 16.239 25.682 1.332 1.00 65.88 210 PRO A N 1
ATOM 1660 C CA . PRO A 1 210 ? 15.502 26.424 2.366 1.00 65.88 210 PRO A CA 1
ATOM 1661 C C . PRO A 1 210 ? 14.183 27.052 1.868 1.00 65.88 210 PRO A C 1
ATOM 1663 O O . PRO A 1 210 ? 13.174 27.003 2.566 1.00 65.88 210 PRO A O 1
ATOM 1666 N N . CYS A 1 211 ? 14.138 27.530 0.618 1.00 66.19 211 CYS A N 1
ATOM 1667 C CA . CYS A 1 211 ? 12.904 28.013 -0.027 1.00 66.19 211 CYS A CA 1
ATOM 1668 C C . CYS A 1 211 ? 11.839 26.925 -0.307 1.00 66.19 211 CYS A C 1
ATOM 1670 O O . CYS A 1 211 ? 10.665 27.243 -0.458 1.00 66.19 211 CYS A O 1
ATOM 1672 N N . ALA A 1 212 ? 12.216 25.647 -0.386 1.00 55.34 212 ALA A N 1
ATOM 1673 C CA . ALA A 1 212 ? 11.307 24.514 -0.587 1.00 55.34 212 ALA A CA 1
ATOM 1674 C C . ALA A 1 212 ? 10.693 23.983 0.727 1.00 55.34 212 ALA A C 1
ATOM 1676 O O . ALA A 1 212 ? 9.797 23.143 0.683 1.00 55.34 212 ALA A O 1
ATOM 1677 N N . ALA A 1 213 ? 11.151 24.470 1.888 1.00 47.72 213 ALA A N 1
ATOM 1678 C CA . ALA A 1 213 ? 10.651 24.082 3.211 1.00 47.72 213 ALA A CA 1
ATOM 1679 C C . ALA A 1 213 ? 9.524 24.993 3.750 1.00 47.72 213 ALA A C 1
ATOM 1681 O O . ALA A 1 213 ? 9.012 24.755 4.844 1.00 47.72 213 ALA A O 1
ATOM 1682 N N . LEU A 1 214 ? 9.117 26.030 3.008 1.00 39.44 214 LEU A N 1
ATOM 1683 C CA . LEU A 1 214 ? 8.042 26.934 3.424 1.00 39.44 214 LEU A CA 1
ATOM 1684 C C . LEU A 1 214 ? 6.661 26.312 3.145 1.00 39.44 214 LEU A C 1
ATOM 1686 O O . LEU A 1 214 ? 6.399 25.892 2.014 1.00 39.44 214 LEU A O 1
ATOM 1690 N N . PRO A 1 215 ? 5.736 26.274 4.125 1.00 35.22 215 PRO A N 1
ATOM 1691 C CA . PRO A 1 215 ? 4.372 25.835 3.870 1.00 35.22 215 PRO A CA 1
ATOM 1692 C C . PRO A 1 215 ? 3.728 26.793 2.866 1.00 35.22 215 PRO A C 1
ATOM 1694 O O . PRO A 1 215 ? 3.655 28.001 3.103 1.00 35.22 215 PRO A O 1
ATOM 1697 N N . LEU A 1 216 ? 3.260 26.251 1.738 1.00 34.81 216 LEU A N 1
ATOM 1698 C CA . LEU A 1 216 ? 2.487 26.983 0.736 1.00 34.81 216 LEU A CA 1
ATOM 1699 C C . LEU A 1 216 ? 1.279 27.645 1.416 1.00 34.81 216 LEU A C 1
ATOM 1701 O O . LEU A 1 216 ? 0.233 27.020 1.606 1.00 34.81 216 LEU A O 1
ATOM 1705 N N . ARG A 1 217 ? 1.398 28.932 1.762 1.00 30.83 217 ARG A N 1
ATOM 1706 C CA . ARG A 1 217 ? 0.244 29.767 2.092 1.00 30.83 217 ARG A CA 1
ATOM 1707 C C . ARG A 1 217 ? -0.633 29.800 0.844 1.00 30.83 217 ARG A C 1
ATOM 1709 O O . ARG A 1 217 ? -0.238 30.352 -0.183 1.00 30.83 217 ARG A O 1
ATOM 1716 N N . ARG A 1 218 ? -1.822 29.192 0.921 1.00 35.91 218 ARG A N 1
ATOM 1717 C CA . ARG A 1 218 ? -2.871 29.338 -0.096 1.00 35.91 218 ARG A CA 1
ATOM 1718 C C . ARG A 1 218 ? -3.229 30.822 -0.198 1.00 35.91 218 ARG A C 1
ATOM 1720 O O . ARG A 1 218 ? -4.071 31.303 0.548 1.00 35.91 218 ARG A O 1
ATOM 1727 N N . SER A 1 219 ? -2.595 31.541 -1.119 1.00 35.97 219 SER A N 1
ATOM 1728 C CA . SER A 1 219 ? -3.080 32.837 -1.580 1.00 35.97 219 SER A CA 1
ATOM 1729 C C . SER A 1 219 ? -3.741 32.651 -2.944 1.00 35.97 219 SER A C 1
ATOM 1731 O O . SER A 1 219 ? -3.218 32.017 -3.863 1.00 35.97 219 SER A O 1
ATOM 1733 N N . SER A 1 220 ? -4.968 33.139 -3.033 1.00 40.56 220 SER A N 1
ATOM 1734 C CA . SER A 1 220 ? -5.860 33.096 -4.183 1.00 40.56 220 SER A CA 1
ATOM 1735 C C . SER A 1 220 ? -5.294 33.899 -5.360 1.00 40.56 220 SER A C 1
ATOM 1737 O O . SER A 1 220 ? -5.648 35.050 -5.576 1.00 40.56 220 SER A O 1
ATOM 1739 N N . ARG A 1 221 ? -4.428 33.303 -6.186 1.00 39.31 221 ARG A N 1
ATOM 1740 C CA . ARG A 1 221 ? -3.996 33.924 -7.454 1.00 39.31 221 ARG A CA 1
ATOM 1741 C C . ARG A 1 221 ? -4.246 33.008 -8.651 1.00 39.31 221 ARG A C 1
ATOM 1743 O O . ARG A 1 221 ? -3.329 32.594 -9.349 1.00 39.31 221 ARG A O 1
ATOM 1750 N N . ARG A 1 222 ? -5.529 32.734 -8.926 1.00 36.12 222 ARG A N 1
ATOM 1751 C CA . ARG A 1 222 ? -5.994 32.073 -10.167 1.00 36.12 222 ARG A CA 1
ATOM 1752 C C . ARG A 1 222 ? -5.846 32.944 -11.430 1.00 36.12 222 ARG A C 1
ATOM 1754 O O . ARG A 1 222 ? -5.987 32.420 -12.529 1.00 36.12 222 ARG A O 1
ATOM 1761 N N . ALA A 1 223 ? -5.528 34.235 -11.304 1.00 36.88 223 ALA A N 1
ATOM 1762 C CA . ALA A 1 223 ? -5.440 35.151 -12.446 1.00 36.88 223 ALA A CA 1
ATOM 1763 C C . ALA A 1 223 ? -4.068 35.142 -13.160 1.00 36.88 223 ALA A C 1
ATOM 1765 O O . ALA A 1 223 ? -4.022 35.156 -14.387 1.00 36.88 223 ALA A O 1
ATOM 1766 N N . HIS A 1 224 ? -2.947 35.028 -12.434 1.00 36.84 224 HIS A N 1
ATOM 1767 C CA . HIS A 1 224 ? -1.609 35.139 -13.047 1.00 36.84 224 HIS A CA 1
ATOM 1768 C C . HIS A 1 224 ? -1.166 33.898 -13.838 1.00 36.84 224 HIS A C 1
ATOM 1770 O O . HIS A 1 224 ? -0.427 34.027 -14.812 1.00 36.84 224 HIS A O 1
ATOM 1776 N N . ALA A 1 225 ? -1.653 32.704 -13.484 1.00 40.41 225 ALA A N 1
ATOM 1777 C CA . ALA A 1 225 ? -1.284 31.466 -14.177 1.00 40.41 225 ALA A CA 1
ATOM 1778 C C . ALA A 1 225 ? -1.749 31.437 -15.648 1.00 40.41 225 ALA A C 1
ATOM 1780 O O . ALA A 1 225 ? -1.098 30.823 -16.490 1.00 40.41 225 ALA A O 1
ATOM 1781 N N . ARG A 1 226 ? -2.839 32.146 -15.983 1.00 38.94 226 ARG A N 1
ATOM 1782 C CA . ARG A 1 226 ? -3.368 32.207 -17.357 1.00 38.94 226 ARG A CA 1
ATOM 1783 C C . ARG A 1 226 ? -2.558 33.128 -18.275 1.00 38.94 226 ARG A C 1
ATOM 1785 O O . ARG A 1 226 ? -2.481 32.857 -19.467 1.00 38.94 226 ARG A O 1
ATOM 1792 N N . GLN A 1 227 ? -1.932 34.179 -17.741 1.00 40.00 227 GLN A N 1
ATOM 1793 C CA . GLN A 1 227 ? -1.096 35.097 -18.530 1.00 40.00 227 GLN A CA 1
ATOM 1794 C C . GLN A 1 227 ? 0.295 34.520 -18.817 1.00 40.00 227 GLN A C 1
ATOM 1796 O O . GLN A 1 227 ? 0.802 34.682 -19.924 1.00 40.00 227 GLN A O 1
ATOM 1801 N N . SER A 1 228 ? 0.892 33.793 -17.866 1.00 41.81 228 SER A N 1
ATOM 1802 C CA . SER A 1 228 ? 2.203 33.157 -18.069 1.00 41.81 228 SER A CA 1
ATOM 1803 C C . SER A 1 228 ? 2.156 32.005 -19.079 1.00 41.81 228 SER A C 1
ATOM 1805 O O . SER A 1 228 ? 3.090 31.852 -19.857 1.00 41.81 228 SER A O 1
ATOM 1807 N N . ALA A 1 229 ? 1.057 31.242 -19.127 1.00 42.41 229 ALA A N 1
ATOM 1808 C CA . ALA A 1 229 ? 0.876 30.170 -20.110 1.00 42.41 229 ALA A CA 1
ATOM 1809 C C . ALA A 1 229 ? 0.711 30.694 -21.551 1.00 42.41 229 ALA A C 1
ATOM 1811 O O . ALA A 1 229 ? 1.165 30.047 -22.488 1.00 42.41 229 ALA A O 1
ATOM 1812 N N . ARG A 1 230 ? 0.108 31.881 -21.733 1.00 41.25 230 ARG A N 1
ATOM 1813 C CA . ARG A 1 230 ? -0.026 32.511 -23.060 1.00 41.25 230 ARG A CA 1
ATOM 1814 C C . ARG A 1 230 ? 1.316 33.001 -23.606 1.00 41.25 230 ARG A C 1
ATOM 1816 O O . ARG A 1 230 ? 1.626 32.712 -24.751 1.00 41.25 230 ARG A O 1
ATOM 1823 N N . ARG A 1 231 ? 2.146 33.634 -22.767 1.00 41.44 231 ARG A N 1
ATOM 1824 C CA . ARG A 1 231 ? 3.491 34.089 -23.171 1.00 41.44 231 ARG A CA 1
ATOM 1825 C C . ARG A 1 231 ? 4.430 32.926 -23.511 1.00 41.44 231 ARG A C 1
ATOM 1827 O O . ARG A 1 231 ? 5.128 32.987 -24.510 1.00 41.44 231 ARG A O 1
ATOM 1834 N N . ALA A 1 232 ? 4.370 31.830 -22.748 1.00 43.69 232 ALA A N 1
ATOM 1835 C CA . ALA A 1 232 ? 5.148 30.625 -23.050 1.00 43.69 232 ALA A CA 1
ATOM 1836 C C . ALA A 1 232 ? 4.719 29.943 -24.368 1.00 43.69 232 ALA A C 1
ATOM 1838 O O . ALA A 1 232 ? 5.558 29.380 -25.063 1.00 43.69 232 ALA A O 1
ATOM 1839 N N . GLY A 1 233 ? 3.431 30.013 -24.730 1.00 41.16 233 GLY A N 1
ATOM 1840 C CA . GLY A 1 233 ? 2.939 29.525 -26.023 1.00 41.16 233 GLY A CA 1
ATOM 1841 C C . GLY A 1 233 ? 3.373 30.395 -27.209 1.00 41.16 233 GLY A C 1
ATOM 1842 O O . GLY A 1 233 ? 3.680 29.868 -28.275 1.00 41.16 233 GLY A O 1
ATOM 1843 N N . GLU A 1 234 ? 3.451 31.714 -27.021 1.00 45.00 234 GLU A N 1
ATOM 1844 C CA . GLU A 1 234 ? 3.908 32.661 -28.049 1.00 45.00 234 GLU A CA 1
ATOM 1845 C C . GLU A 1 234 ? 5.423 32.562 -28.309 1.00 45.00 234 GLU A C 1
ATOM 1847 O O . GLU A 1 234 ? 5.854 32.658 -29.459 1.00 45.00 234 GLU A O 1
ATOM 1852 N N . ASP A 1 235 ? 6.228 32.298 -27.275 1.00 42.75 235 ASP A N 1
ATOM 1853 C CA . ASP A 1 235 ? 7.680 32.117 -27.414 1.00 42.75 235 ASP A CA 1
ATOM 1854 C C . ASP A 1 235 ? 8.046 30.786 -28.095 1.00 42.75 235 ASP A C 1
ATOM 1856 O O . ASP A 1 235 ? 8.976 30.745 -28.904 1.00 42.75 235 ASP A O 1
ATOM 1860 N N . LEU A 1 236 ? 7.274 29.718 -27.853 1.00 46.34 236 LEU A N 1
ATOM 1861 C CA . LEU A 1 236 ? 7.464 28.428 -28.527 1.00 46.34 236 LEU A CA 1
ATOM 1862 C C . LEU A 1 236 ? 7.108 28.515 -30.024 1.00 46.34 236 LEU A C 1
ATOM 1864 O O . LEU A 1 236 ? 7.863 28.041 -30.871 1.00 46.34 236 LEU A O 1
ATOM 1868 N N . ALA A 1 237 ? 6.022 29.219 -30.366 1.00 45.19 237 ALA A N 1
ATOM 1869 C CA . ALA A 1 237 ? 5.622 29.450 -31.757 1.00 45.19 237 ALA A CA 1
ATOM 1870 C C . ALA A 1 237 ? 6.631 30.324 -32.534 1.00 45.19 237 ALA A C 1
ATOM 1872 O O . ALA A 1 237 ? 6.848 30.122 -33.731 1.00 45.19 237 ALA A O 1
ATOM 1873 N N . ARG A 1 238 ? 7.296 31.277 -31.863 1.00 46.28 238 ARG A N 1
ATOM 1874 C CA . ARG A 1 238 ? 8.368 32.095 -32.462 1.00 46.28 238 ARG A CA 1
ATOM 1875 C C . ARG A 1 238 ? 9.644 31.295 -32.732 1.00 46.28 238 ARG A C 1
ATOM 1877 O O . ARG A 1 238 ? 10.297 31.535 -33.747 1.00 46.28 238 ARG A O 1
ATOM 1884 N N . GLN A 1 239 ? 9.983 30.334 -31.873 1.00 47.59 239 GLN A N 1
ATOM 1885 C CA . GLN A 1 239 ? 11.142 29.457 -32.076 1.00 47.59 239 GLN A CA 1
ATOM 1886 C C . GLN A 1 239 ? 10.922 28.460 -33.227 1.00 47.59 239 GLN A C 1
ATOM 1888 O O . GLN A 1 239 ? 11.836 28.238 -34.021 1.00 47.59 239 GLN A O 1
ATOM 1893 N N . GLU A 1 240 ? 9.703 27.940 -33.400 1.00 46.97 240 GLU A N 1
ATOM 1894 C CA . GLU A 1 240 ? 9.364 27.073 -34.540 1.00 46.97 240 GLU A CA 1
ATOM 1895 C C . GLU A 1 240 ? 9.345 27.825 -35.885 1.00 46.97 240 GLU A C 1
ATOM 1897 O O . GLU A 1 240 ? 9.765 27.279 -36.909 1.00 46.97 240 GLU A O 1
ATOM 1902 N N . ALA A 1 241 ? 8.932 29.099 -35.895 1.00 46.03 241 ALA A N 1
ATOM 1903 C CA . ALA A 1 241 ? 8.983 29.945 -37.090 1.00 46.03 241 ALA A CA 1
ATOM 1904 C C . ALA A 1 241 ? 10.426 30.304 -37.501 1.00 46.03 241 ALA A C 1
ATOM 1906 O O . ALA A 1 241 ? 10.740 30.314 -38.692 1.00 46.03 241 ALA A O 1
ATOM 1907 N N . ALA A 1 242 ? 11.323 30.531 -36.534 1.00 45.62 242 ALA A N 1
ATOM 1908 C CA . ALA A 1 242 ? 12.741 30.799 -36.793 1.00 45.62 242 ALA A CA 1
ATOM 1909 C C . ALA A 1 242 ? 13.500 29.557 -37.309 1.00 45.62 242 ALA A C 1
ATOM 1911 O O . ALA A 1 242 ? 14.393 29.681 -38.148 1.00 45.62 242 ALA A O 1
ATOM 1912 N N . GLY A 1 243 ? 13.100 28.351 -36.885 1.00 40.53 243 GLY A N 1
ATOM 1913 C CA . GLY A 1 243 ? 13.679 27.085 -37.352 1.00 40.53 243 GLY A CA 1
ATOM 1914 C C . GLY A 1 243 ? 13.372 26.733 -38.815 1.00 40.53 243 GLY A C 1
ATOM 1915 O O . GLY A 1 243 ? 14.120 25.974 -39.428 1.00 40.53 243 GLY A O 1
ATOM 1916 N N . ARG A 1 244 ? 12.321 27.310 -39.419 1.00 39.81 244 ARG A N 1
ATOM 1917 C CA . ARG A 1 244 ? 11.981 27.084 -40.841 1.00 39.81 244 ARG A CA 1
ATOM 1918 C C . ARG A 1 244 ? 12.770 27.948 -41.829 1.00 39.81 244 ARG A C 1
ATOM 1920 O O . ARG A 1 244 ? 12.749 27.651 -43.018 1.00 39.81 244 ARG A O 1
ATOM 1927 N N . VAL A 1 245 ? 13.496 28.972 -41.374 1.00 38.53 245 VAL A N 1
ATOM 1928 C CA . VAL A 1 245 ? 14.213 29.909 -42.266 1.00 38.53 245 VAL A CA 1
ATOM 1929 C C . VAL A 1 245 ? 15.593 29.381 -42.705 1.00 38.53 245 VAL A C 1
ATOM 1931 O O . VAL A 1 245 ? 16.156 29.870 -43.682 1.00 38.53 245 VAL A O 1
ATOM 1934 N N . HIS A 1 246 ? 16.125 28.326 -42.070 1.00 34.56 246 HIS A N 1
ATOM 1935 C CA . HIS A 1 246 ? 17.460 27.785 -42.384 1.00 34.56 246 HIS A CA 1
ATOM 1936 C C . HIS A 1 246 ? 17.497 26.488 -43.212 1.00 34.56 246 HIS A C 1
ATOM 1938 O O . HIS A 1 246 ? 18.583 26.016 -43.543 1.00 34.56 246 HIS A O 1
ATOM 1944 N N . ALA A 1 247 ? 16.353 25.956 -43.649 1.00 36.22 247 ALA A N 1
ATOM 1945 C CA . ALA A 1 247 ? 16.293 24.828 -44.584 1.00 36.22 247 ALA A CA 1
ATOM 1946 C C . ALA A 1 247 ? 15.905 25.306 -45.995 1.00 36.22 247 ALA A C 1
ATOM 1948 O O . ALA A 1 247 ? 14.808 25.049 -46.479 1.00 36.22 247 ALA A O 1
ATOM 1949 N N . GLY A 1 248 ? 16.789 26.054 -46.658 1.00 34.44 248 GLY A N 1
ATOM 1950 C CA . GLY A 1 248 ? 16.503 26.557 -48.001 1.00 34.44 248 GLY A CA 1
ATOM 1951 C C . GLY A 1 248 ? 17.672 27.289 -48.639 1.00 34.44 248 GLY A C 1
ATOM 1952 O O . GLY A 1 248 ? 17.616 28.504 -48.783 1.00 34.44 248 GLY A O 1
ATOM 1953 N N . ARG A 1 249 ? 18.742 26.568 -49.002 1.00 31.72 249 ARG A N 1
ATOM 1954 C CA . ARG A 1 249 ? 19.764 27.032 -49.964 1.00 31.72 249 ARG A CA 1
ATOM 1955 C C . ARG A 1 249 ? 20.643 25.868 -50.444 1.00 31.72 249 ARG A C 1
ATOM 1957 O O . ARG A 1 249 ? 21.816 25.773 -50.101 1.00 31.72 249 ARG A O 1
ATOM 1964 N N . SER A 1 250 ? 20.089 24.986 -51.275 1.00 29.38 250 SER A N 1
ATOM 1965 C CA . SER A 1 250 ? 20.899 24.177 -52.196 1.00 29.38 250 SER A CA 1
ATOM 1966 C C . SER A 1 250 ? 21.095 24.972 -53.486 1.00 29.38 250 SER A C 1
ATOM 1968 O O . SER A 1 250 ? 20.130 25.345 -54.151 1.00 29.38 250 SER A O 1
ATOM 1970 N N . ARG A 1 251 ? 22.355 25.288 -53.792 1.00 29.56 251 ARG A N 1
ATOM 1971 C CA . ARG A 1 251 ? 22.781 26.025 -54.986 1.00 29.56 251 ARG A CA 1
ATOM 1972 C C . ARG A 1 251 ? 22.507 25.197 -56.246 1.00 29.56 251 ARG A C 1
ATOM 1974 O O . ARG A 1 251 ? 22.901 24.040 -56.321 1.00 29.56 251 ARG A O 1
ATOM 1981 N N . SER A 1 252 ? 21.865 25.818 -57.226 1.00 26.44 252 SER A N 1
ATOM 1982 C CA . SER A 1 252 ? 21.734 25.363 -58.610 1.00 26.44 252 SER A CA 1
ATOM 1983 C C . SER A 1 252 ? 23.004 25.658 -59.415 1.00 26.44 252 SER A C 1
ATOM 1985 O O . SER A 1 252 ? 23.544 26.755 -59.289 1.00 26.44 252 SER A O 1
ATOM 1987 N N . CYS A 1 253 ? 23.404 24.739 -60.298 1.00 22.31 253 CYS A N 1
ATOM 1988 C CA . CYS A 1 253 ? 24.180 25.030 -61.512 1.00 22.31 253 CYS A CA 1
ATOM 1989 C C . CYS A 1 253 ? 23.764 24.069 -62.654 1.00 22.31 253 CYS A C 1
ATOM 1991 O O . CYS A 1 253 ? 23.173 23.028 -62.367 1.00 22.31 253 CYS A O 1
ATOM 1993 N N . PRO A 1 254 ? 23.977 24.449 -63.930 1.00 32.78 254 PRO A N 1
ATOM 1994 C CA . PRO A 1 254 ? 23.008 24.247 -65.011 1.00 32.78 254 PRO A CA 1
ATOM 1995 C C . PRO A 1 254 ? 23.395 23.153 -66.022 1.00 32.78 254 PRO A C 1
ATOM 1997 O O . PRO A 1 254 ? 24.563 22.802 -66.145 1.00 32.78 254 PRO A O 1
ATOM 2000 N N . GLY A 1 255 ? 22.415 22.699 -66.815 1.00 25.17 255 GLY A N 1
ATOM 2001 C CA . GLY A 1 255 ? 22.654 21.988 -68.080 1.00 25.17 255 GLY A CA 1
ATOM 2002 C C . GLY A 1 255 ? 21.636 20.888 -68.388 1.00 25.17 255 GLY A C 1
ATOM 2003 O O . GLY A 1 255 ? 21.703 19.804 -67.823 1.00 25.17 255 GLY A O 1
ATOM 2004 N N . ARG A 1 256 ? 20.708 21.168 -69.311 1.00 27.20 256 ARG A N 1
ATOM 2005 C CA . ARG A 1 256 ? 19.908 20.181 -70.070 1.00 27.20 256 ARG A CA 1
ATOM 2006 C C . ARG A 1 256 ? 20.542 20.023 -71.466 1.00 27.20 256 ARG A C 1
ATOM 2008 O O . ARG A 1 256 ? 21.202 20.967 -71.901 1.00 27.20 256 ARG A O 1
ATOM 2015 N N . PRO A 1 257 ? 20.356 18.882 -72.152 1.00 30.97 257 PR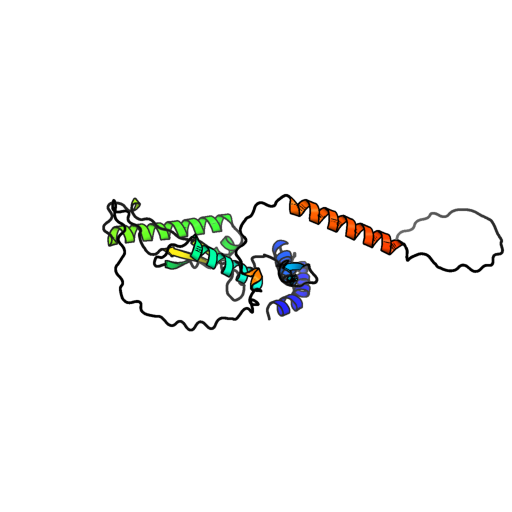O A N 1
ATOM 2016 C CA . PRO A 1 257 ? 19.268 18.765 -73.150 1.00 30.97 257 PRO A CA 1
ATOM 2017 C C . PRO A 1 257 ? 18.490 17.433 -73.010 1.00 30.97 257 PRO A C 1
ATOM 2019 O O . PRO A 1 257 ? 19.034 16.446 -72.534 1.00 30.97 257 PRO A O 1
ATOM 2022 N N . GLU A 1 258 ? 17.152 17.426 -73.085 1.00 28.41 258 GLU A N 1
ATOM 2023 C CA . GLU A 1 258 ? 16.328 17.076 -74.273 1.00 28.41 258 GLU A CA 1
ATOM 2024 C C . GLU A 1 258 ? 16.627 15.694 -74.886 1.00 28.41 258 GLU A C 1
ATOM 2026 O O . GLU A 1 258 ? 17.661 15.520 -75.515 1.00 28.41 258 GLU A O 1
ATOM 2031 N N . ASP A 1 259 ? 15.715 14.720 -74.742 1.00 26.95 259 ASP A N 1
ATOM 2032 C CA . ASP A 1 259 ? 14.778 14.281 -75.800 1.00 26.95 259 ASP A CA 1
ATOM 2033 C C . ASP A 1 259 ? 14.028 12.975 -75.399 1.00 26.95 259 ASP A C 1
ATOM 2035 O O . ASP A 1 259 ? 14.486 12.205 -74.560 1.00 26.95 259 ASP A O 1
ATOM 2039 N N . GLN A 1 260 ? 12.883 12.753 -76.053 1.00 29.62 260 GLN A N 1
ATOM 2040 C CA . GLN A 1 260 ? 12.148 11.498 -76.293 1.00 29.62 260 GLN A CA 1
ATOM 2041 C C . GLN A 1 260 ? 10.967 11.064 -75.393 1.00 29.62 260 GLN A C 1
ATOM 2043 O O . GLN A 1 260 ? 11.055 10.355 -74.397 1.00 29.62 260 GLN A O 1
ATOM 2048 N N . ARG A 1 261 ? 9.813 11.524 -75.900 1.00 27.11 261 ARG A N 1
ATOM 2049 C CA . ARG A 1 261 ? 8.427 11.016 -75.946 1.00 27.11 261 ARG A CA 1
ATOM 2050 C C . ARG A 1 261 ? 8.213 9.483 -75.955 1.00 27.11 261 ARG A C 1
ATOM 2052 O O . ARG A 1 261 ? 9.066 8.747 -76.432 1.00 27.11 261 ARG A O 1
ATOM 2059 N N . ARG A 1 262 ? 6.928 9.135 -75.705 1.00 26.02 262 ARG A N 1
ATOM 2060 C CA . ARG A 1 262 ? 6.174 7.890 -76.035 1.00 26.02 262 ARG A CA 1
ATOM 2061 C C . ARG A 1 262 ? 6.490 6.679 -75.145 1.00 26.02 262 ARG A C 1
ATOM 2063 O O . ARG A 1 262 ? 7.606 6.541 -74.686 1.00 26.02 262 ARG A O 1
ATOM 2070 N N . ASP A 1 263 ? 5.598 5.736 -74.857 1.00 26.88 263 ASP A N 1
ATOM 2071 C CA . ASP A 1 263 ? 4.168 5.505 -75.100 1.00 26.88 263 ASP A CA 1
ATOM 2072 C C . ASP A 1 263 ? 3.757 4.322 -74.191 1.00 26.88 263 ASP A C 1
ATOM 2074 O O . ASP A 1 263 ? 4.603 3.543 -73.763 1.00 26.88 263 ASP A O 1
ATOM 2078 N N . ASP A 1 264 ? 2.449 4.168 -73.998 1.00 26.27 264 ASP A N 1
ATOM 2079 C CA . ASP A 1 264 ? 1.716 2.897 -73.910 1.00 26.27 264 ASP A CA 1
ATOM 2080 C C . ASP A 1 264 ? 1.927 1.857 -72.770 1.00 26.27 264 ASP A C 1
ATOM 2082 O O . ASP A 1 264 ? 2.909 1.134 -72.669 1.00 26.27 264 ASP A O 1
ATOM 2086 N N . ARG A 1 265 ? 0.790 1.642 -72.080 1.00 27.80 265 ARG A N 1
ATOM 2087 C CA . ARG A 1 265 ? 0.066 0.360 -71.884 1.00 27.80 265 ARG A CA 1
ATOM 2088 C C . ARG A 1 265 ? 0.612 -0.733 -70.948 1.00 27.80 265 ARG A C 1
ATOM 2090 O O . ARG A 1 265 ? 1.657 -1.322 -71.152 1.00 27.80 265 ARG A O 1
ATOM 2097 N N . ARG A 1 266 ? -0.334 -1.145 -70.085 1.00 26.27 266 ARG A N 1
ATOM 2098 C CA . ARG A 1 266 ? -0.698 -2.520 -69.669 1.00 26.27 266 ARG A CA 1
ATOM 2099 C C . ARG A 1 266 ? 0.428 -3.435 -69.166 1.00 26.27 266 ARG A C 1
ATOM 2101 O O . ARG A 1 266 ? 1.191 -3.967 -69.952 1.00 26.27 266 ARG A O 1
ATOM 2108 N N . CYS A 1 267 ? 0.294 -3.873 -67.915 1.00 26.97 267 CYS A N 1
ATOM 2109 C CA . CYS A 1 267 ? -0.162 -5.245 -67.662 1.00 26.97 267 CYS A CA 1
ATOM 2110 C C . CYS A 1 267 ? -0.589 -5.426 -66.202 1.00 26.97 267 CYS A C 1
ATOM 2112 O O . CYS A 1 267 ? 0.166 -5.166 -65.271 1.00 26.97 267 CYS A O 1
ATOM 2114 N N . ALA A 1 268 ? -1.823 -5.890 -66.034 1.00 28.91 268 ALA A N 1
ATOM 2115 C CA . ALA A 1 268 ? -2.311 -6.532 -64.830 1.00 28.91 268 ALA A CA 1
ATOM 2116 C C . ALA A 1 268 ? -2.276 -8.045 -65.073 1.00 28.91 268 ALA A C 1
ATOM 2118 O O . ALA A 1 268 ? -2.803 -8.487 -66.090 1.00 28.91 268 ALA A O 1
ATOM 2119 N N . SER A 1 269 ? -1.705 -8.806 -64.139 1.00 30.91 269 SER A N 1
ATOM 2120 C CA . SER A 1 269 ? -2.041 -10.211 -63.837 1.00 30.91 269 SER A CA 1
ATOM 2121 C C . SER A 1 269 ? -1.119 -10.677 -62.702 1.00 30.91 269 SER A C 1
ATOM 2123 O O . SER A 1 269 ? 0.095 -10.685 -62.865 1.00 30.91 269 SER A O 1
ATOM 2125 N N . ASN A 1 270 ? -1.621 -10.830 -61.475 1.00 27.28 270 ASN A N 1
ATOM 2126 C CA . ASN A 1 270 ? -2.098 -12.097 -60.898 1.00 27.28 270 ASN A CA 1
ATOM 2127 C C . ASN A 1 270 ? -1.150 -13.291 -61.098 1.00 27.28 270 ASN A C 1
ATOM 2129 O O . ASN A 1 270 ? -1.052 -13.821 -62.199 1.00 27.28 270 ASN A O 1
ATOM 2133 N N . SER A 1 271 ? -0.582 -13.808 -60.006 1.00 29.94 271 SER A N 1
ATOM 2134 C CA . SER A 1 271 ? -0.710 -15.231 -59.649 1.00 29.94 271 SER A CA 1
ATOM 2135 C C . SER A 1 271 ? -0.151 -15.519 -58.251 1.00 29.94 271 SER A C 1
ATOM 2137 O O . SER A 1 271 ? 0.876 -15.004 -57.822 1.00 29.94 271 SER A O 1
ATOM 2139 N N . THR A 1 272 ? -0.939 -16.311 -57.538 1.00 30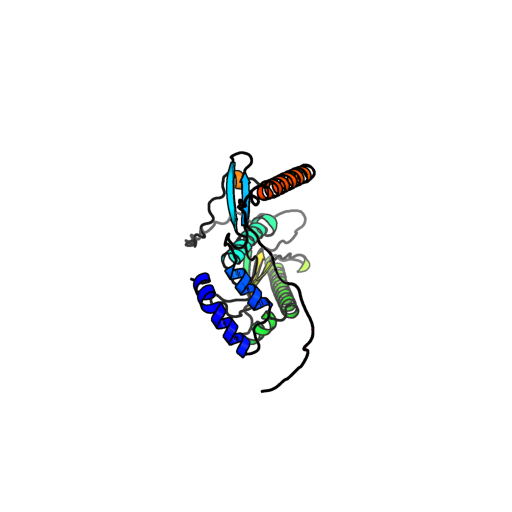.89 272 THR A N 1
ATOM 2140 C CA . THR A 1 272 ? -0.752 -16.915 -56.219 1.00 30.89 272 THR A CA 1
ATOM 2141 C C . THR A 1 272 ? 0.089 -18.200 -56.333 1.00 30.89 272 THR A C 1
ATOM 2143 O O . THR A 1 272 ? 0.134 -18.779 -57.413 1.00 30.89 272 THR A O 1
ATOM 2146 N N . GLN A 1 273 ? 0.570 -18.703 -55.182 1.00 31.83 273 GLN A N 1
ATOM 2147 C CA . GLN A 1 273 ? 1.134 -20.049 -54.913 1.00 31.83 273 GLN A CA 1
ATOM 2148 C C . GLN A 1 273 ? 2.605 -20.215 -55.340 1.00 31.83 273 GLN A C 1
ATOM 2150 O O . GLN A 1 273 ? 2.968 -19.826 -56.437 1.00 31.83 273 GLN A O 1
ATOM 2155 N N . ARG A 1 274 ? 3.522 -20.765 -54.540 1.00 32.78 274 ARG A N 1
ATOM 2156 C CA . ARG A 1 274 ? 3.478 -21.664 -53.374 1.00 32.78 274 ARG A CA 1
ATOM 2157 C C . ARG A 1 274 ? 4.782 -21.502 -52.593 1.00 32.78 274 ARG A C 1
ATOM 2159 O O . ARG A 1 274 ? 5.776 -21.094 -53.230 1.00 32.78 274 ARG A O 1
#